Protein AF-A0A2S4WH33-F1 (afdb_monomer)

Organism: NCBI:txid27350

Structure (mmCIF, N/CA/C/O backbone):
data_AF-A0A2S4WH33-F1
#
_entry.id   AF-A0A2S4WH33-F1
#
loop_
_atom_site.group_PDB
_atom_site.id
_atom_site.type_symbol
_atom_site.label_atom_id
_atom_site.label_alt_id
_atom_site.label_comp_id
_atom_site.label_asym_id
_atom_site.label_entity_id
_atom_site.label_seq_id
_atom_site.pdbx_PDB_ins_code
_atom_site.Cartn_x
_atom_site.Cartn_y
_atom_site.Cartn_z
_atom_site.occupancy
_atom_site.B_iso_or_equiv
_atom_site.auth_seq_id
_atom_site.auth_comp_id
_atom_site.auth_asym_id
_atom_site.auth_atom_id
_atom_site.pdbx_PDB_model_num
ATOM 1 N N . MET A 1 1 ? 6.467 10.955 -17.503 1.00 45.88 1 MET A N 1
ATOM 2 C CA . MET A 1 1 ? 6.577 11.757 -16.262 1.00 45.88 1 MET A CA 1
ATOM 3 C C . MET A 1 1 ? 5.381 11.406 -15.391 1.00 45.88 1 MET A C 1
ATOM 5 O O . MET A 1 1 ? 4.269 11.740 -15.775 1.00 45.88 1 MET A O 1
ATOM 9 N N . PHE A 1 2 ? 5.572 10.656 -14.303 1.00 49.81 2 PHE A N 1
ATOM 10 C CA . PHE A 1 2 ? 4.462 10.317 -13.405 1.00 49.81 2 PHE A CA 1
ATOM 11 C C . PHE A 1 2 ? 4.021 11.562 -12.619 1.00 49.81 2 PHE A C 1
ATOM 13 O O . PHE A 1 2 ? 4.877 12.371 -12.241 1.00 49.81 2 PHE A O 1
ATOM 20 N N . PRO A 1 3 ? 2.712 11.753 -12.390 1.00 51.41 3 PRO A N 1
ATOM 21 C CA . PRO A 1 3 ? 2.230 12.905 -11.648 1.00 51.41 3 PRO A CA 1
ATOM 22 C C . PRO A 1 3 ? 2.648 12.815 -10.176 1.00 51.41 3 PRO A C 1
ATOM 24 O O . PRO A 1 3 ? 2.826 11.738 -9.607 1.00 51.41 3 PRO A O 1
ATOM 27 N N . LYS A 1 4 ? 2.823 13.985 -9.557 1.00 46.75 4 LYS A N 1
ATOM 28 C CA . LYS A 1 4 ? 3.275 14.137 -8.164 1.00 46.75 4 LYS A CA 1
ATOM 29 C C . LYS A 1 4 ? 2.157 13.902 -7.134 1.00 46.75 4 LYS A C 1
ATOM 31 O O . LYS A 1 4 ? 2.363 14.162 -5.953 1.00 46.75 4 LYS A O 1
ATOM 36 N N . THR A 1 5 ? 0.973 13.484 -7.580 1.00 47.12 5 THR A N 1
ATOM 37 C CA . THR A 1 5 ? -0.273 13.526 -6.808 1.00 47.12 5 THR A CA 1
ATOM 38 C C . THR A 1 5 ? -1.230 12.437 -7.252 1.00 47.12 5 THR A C 1
ATOM 40 O O . THR A 1 5 ? -1.268 12.116 -8.444 1.00 47.12 5 THR A O 1
ATOM 43 N N . VAL A 1 6 ? -2.008 11.903 -6.305 1.00 45.62 6 VAL A N 1
ATOM 44 C CA . VAL A 1 6 ? -2.990 10.860 -6.573 1.00 45.62 6 VAL A CA 1
ATOM 45 C C . VAL A 1 6 ? -4.180 10.948 -5.612 1.00 45.62 6 VAL A C 1
ATOM 47 O O . VAL A 1 6 ? -4.008 10.992 -4.398 1.00 45.62 6 VAL A O 1
ATOM 50 N N . LEU A 1 7 ? -5.390 10.920 -6.159 1.00 44.56 7 LEU A N 1
ATOM 51 C CA . LEU A 1 7 ? -6.640 10.838 -5.414 1.00 44.56 7 LEU A CA 1
ATOM 52 C C . LEU A 1 7 ? -7.046 9.370 -5.226 1.00 44.56 7 LEU A C 1
ATOM 54 O O . LEU A 1 7 ? -6.869 8.546 -6.124 1.00 44.56 7 LEU A O 1
ATOM 58 N N . ILE A 1 8 ? -7.597 9.033 -4.059 1.00 53.75 8 ILE A N 1
ATOM 59 C CA . ILE A 1 8 ? -8.044 7.673 -3.743 1.00 53.75 8 ILE A CA 1
ATOM 60 C C . ILE A 1 8 ? -9.507 7.710 -3.348 1.00 53.75 8 ILE A C 1
ATOM 62 O O . ILE A 1 8 ? -9.898 8.474 -2.465 1.00 53.75 8 ILE A O 1
ATOM 66 N N . GLN A 1 9 ? -10.283 6.842 -3.986 1.00 44.59 9 GLN A N 1
ATOM 67 C CA . GLN A 1 9 ? -11.713 6.703 -3.7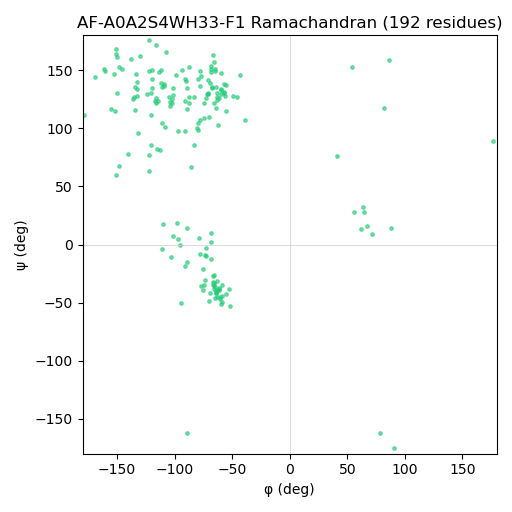70 1.00 44.59 9 GLN A CA 1
ATOM 68 C C . GLN A 1 9 ? -12.054 5.298 -3.284 1.00 44.59 9 GLN A C 1
ATOM 70 O O . GLN A 1 9 ? -11.475 4.310 -3.741 1.00 44.59 9 GLN A O 1
ATOM 75 N N . LEU A 1 10 ? -13.021 5.198 -2.378 1.00 52.66 10 LEU A N 1
ATOM 76 C CA . LEU A 1 10 ? -13.489 3.945 -1.802 1.00 52.66 10 LEU A CA 1
ATOM 77 C C . LEU A 1 10 ? -14.980 3.728 -2.091 1.00 52.66 10 LEU A C 1
ATOM 79 O O . LEU A 1 10 ? -15.796 4.604 -1.815 1.00 52.66 10 LEU A O 1
ATOM 83 N N . VAL A 1 11 ? -15.346 2.542 -2.588 1.00 56.91 11 VAL A N 1
ATOM 84 C CA . VAL A 1 11 ? -16.746 2.074 -2.650 1.00 56.91 11 VAL A CA 1
ATOM 85 C C . VAL A 1 11 ? -16.956 1.045 -1.550 1.00 56.91 11 VAL A C 1
ATOM 87 O O . VAL A 1 11 ? -16.313 -0.006 -1.571 1.00 56.91 11 VAL A O 1
ATOM 90 N N . ILE A 1 12 ? -17.867 1.311 -0.614 1.00 54.38 12 ILE A N 1
ATOM 91 C CA . ILE A 1 12 ? -18.159 0.400 0.498 1.00 54.38 12 ILE A CA 1
ATOM 92 C C . ILE A 1 12 ? -19.488 -0.318 0.246 1.00 54.38 12 ILE A C 1
ATOM 94 O O . ILE A 1 12 ? -20.519 0.318 0.049 1.00 54.38 12 ILE A O 1
ATOM 98 N N . SER A 1 13 ? -19.477 -1.649 0.322 1.00 44.78 13 SER A N 1
ATOM 99 C CA . SER A 1 13 ? -20.688 -2.457 0.493 1.00 44.78 13 SER A CA 1
ATOM 100 C C . SER A 1 13 ? -20.892 -2.637 1.993 1.00 44.78 13 SER A C 1
ATOM 102 O O . SER A 1 13 ? -20.215 -3.467 2.581 1.00 44.78 13 SER A O 1
ATOM 104 N N . LEU A 1 14 ? -21.740 -1.834 2.637 1.00 38.97 14 LEU A N 1
ATOM 105 C CA . LEU A 1 14 ? -21.855 -1.792 4.103 1.00 38.97 14 LEU A CA 1
ATOM 106 C C . LEU A 1 14 ? -22.584 -3.024 4.680 1.00 38.97 14 LEU A C 1
ATOM 108 O O . LEU A 1 14 ? -23.780 -3.174 4.429 1.00 38.97 14 LEU A O 1
ATOM 112 N N . PRO A 1 15 ? -21.974 -3.811 5.587 1.00 40.22 15 PRO A N 1
ATOM 113 C CA . PRO A 1 15 ? -22.689 -4.396 6.710 1.00 40.22 15 PRO A CA 1
ATOM 114 C C . PRO A 1 15 ? -22.601 -3.415 7.885 1.00 40.22 15 PRO A C 1
ATOM 116 O O . PRO A 1 15 ? -21.571 -2.782 8.116 1.00 40.22 15 PRO A O 1
ATOM 119 N N . SER A 1 16 ? -23.685 -3.263 8.637 1.00 41.06 16 SER A N 1
ATOM 120 C CA . SER A 1 16 ? -23.752 -2.373 9.797 1.00 41.06 16 SER A CA 1
ATOM 121 C C . SER A 1 16 ? -22.756 -2.809 10.882 1.00 41.06 16 SER A C 1
ATOM 123 O O . SER A 1 16 ? -23.019 -3.763 11.611 1.00 41.06 16 SER A O 1
ATOM 125 N N . PHE A 1 17 ? -21.621 -2.120 11.014 1.00 43.53 17 PHE A N 1
ATOM 126 C CA . PHE A 1 17 ? -20.698 -2.316 12.134 1.00 43.53 17 PHE A CA 1
ATOM 127 C C . PHE A 1 17 ? -20.864 -1.189 13.156 1.00 43.53 17 PHE A C 1
ATOM 129 O O . PHE A 1 17 ? -20.738 -0.007 12.840 1.00 43.53 17 PHE A O 1
ATOM 136 N N . LEU A 1 18 ? -21.186 -1.578 14.391 1.00 37.12 18 LEU A N 1
ATOM 137 C CA . LEU A 1 18 ? -21.256 -0.700 15.556 1.00 37.12 18 LEU A CA 1
ATOM 138 C C . LEU A 1 18 ? -19.838 -0.282 15.967 1.00 37.12 18 LEU A C 1
ATOM 140 O O . LEU A 1 18 ? -18.954 -1.124 16.120 1.00 37.12 18 LEU A O 1
ATOM 144 N N . ILE A 1 19 ? -19.632 1.020 16.158 1.00 40.50 19 ILE A N 1
ATOM 145 C CA . ILE A 1 19 ? -18.372 1.583 16.652 1.00 40.50 19 ILE A CA 1
ATOM 146 C C . ILE A 1 19 ? -18.356 1.418 18.175 1.00 40.50 19 ILE A C 1
ATOM 148 O O . ILE A 1 19 ? -18.992 2.188 18.893 1.00 40.50 19 ILE A O 1
ATOM 152 N N . THR A 1 20 ? -17.648 0.407 18.677 1.00 36.16 20 THR A N 1
ATOM 153 C CA . THR A 1 20 ? -17.416 0.240 20.118 1.00 36.16 20 THR A CA 1
ATOM 154 C C . THR A 1 20 ? -16.152 0.994 20.518 1.00 36.16 20 THR A C 1
ATOM 156 O O . THR A 1 20 ? -15.052 0.684 20.067 1.00 36.16 20 THR A O 1
ATOM 159 N N . THR A 1 21 ? -16.305 1.996 21.377 1.00 44.56 21 THR A N 1
ATOM 160 C CA . THR A 1 21 ? -15.211 2.775 21.961 1.00 44.56 21 THR A CA 1
ATOM 161 C C . THR A 1 21 ? -14.614 2.049 23.167 1.00 44.56 21 THR A C 1
ATOM 163 O O . THR A 1 21 ? -15.011 2.339 24.286 1.00 44.56 21 THR A O 1
ATOM 166 N N . THR A 1 22 ? -13.662 1.134 22.964 1.00 45.72 22 THR A N 1
ATOM 167 C CA . THR A 1 22 ? -12.590 0.818 23.934 1.00 45.72 22 THR A CA 1
ATOM 168 C C . THR A 1 22 ? -11.439 0.092 23.236 1.00 45.72 22 THR A C 1
ATOM 170 O O . THR A 1 22 ? -11.650 -0.591 22.242 1.00 45.72 22 THR A O 1
ATOM 173 N N . ALA A 1 23 ? -10.235 0.286 23.775 1.00 56.56 23 ALA A N 1
ATOM 174 C CA . ALA A 1 23 ? -8.923 -0.088 23.258 1.00 56.56 23 ALA A CA 1
ATOM 175 C C . ALA A 1 23 ? -8.803 -1.498 22.640 1.00 56.56 23 ALA A C 1
ATOM 177 O O . ALA A 1 23 ? -9.370 -2.465 23.140 1.00 56.56 23 ALA A O 1
ATOM 178 N N . THR A 1 24 ? -7.948 -1.575 21.615 1.00 50.69 24 THR A N 1
ATOM 179 C CA . THR A 1 24 ? -7.673 -2.668 20.657 1.00 50.69 24 THR A CA 1
ATOM 180 C C . THR A 1 24 ? -8.662 -2.748 19.481 1.00 50.69 24 THR A C 1
ATOM 182 O O . THR A 1 24 ? -9.861 -2.933 19.692 1.00 50.69 24 THR A O 1
ATOM 185 N N . PRO A 1 25 ? -8.199 -2.569 18.223 1.00 56.16 25 PRO A N 1
ATOM 186 C CA . PRO A 1 25 ? -9.054 -2.755 17.057 1.00 56.16 25 PRO A CA 1
ATOM 187 C C . PRO A 1 25 ? -9.488 -4.223 16.991 1.00 56.16 25 PRO A C 1
ATOM 189 O O . PRO A 1 25 ? -8.664 -5.124 16.867 1.00 56.16 25 PRO A O 1
ATOM 192 N N . VAL A 1 26 ? -10.795 -4.474 17.094 1.00 63.72 26 VAL A N 1
ATOM 193 C CA . VAL A 1 26 ? -11.350 -5.812 16.864 1.00 63.72 26 VAL A CA 1
ATOM 194 C C . VAL A 1 26 ? -11.225 -6.104 15.375 1.00 63.72 26 VAL A C 1
ATOM 196 O O . VAL A 1 26 ? -11.912 -5.481 14.563 1.00 63.72 26 VAL A O 1
ATOM 199 N N . CYS A 1 27 ? -10.336 -7.030 15.020 1.00 67.19 27 CYS A N 1
ATOM 200 C CA . CYS A 1 27 ? -10.147 -7.417 13.632 1.00 67.19 27 CYS A CA 1
ATOM 201 C C . CYS A 1 27 ? -11.431 -8.049 13.085 1.00 67.19 27 CYS A C 1
ATOM 203 O O . CYS A 1 27 ? -11.938 -9.008 13.679 1.00 67.19 27 CYS A O 1
ATOM 205 N N . PRO A 1 28 ? -11.989 -7.526 11.979 1.00 65.56 28 PRO A N 1
ATOM 206 C CA . PRO A 1 28 ? -13.118 -8.172 11.337 1.00 65.56 28 PRO A CA 1
ATOM 207 C C . PRO A 1 28 ? -12.691 -9.579 10.910 1.00 65.56 28 PRO A C 1
ATOM 209 O O . PRO A 1 28 ? -11.641 -9.758 10.302 1.00 65.56 28 PRO A O 1
ATOM 212 N N . SER A 1 29 ? -13.492 -10.585 11.265 1.00 62.41 29 SER A N 1
ATOM 213 C CA . SER A 1 29 ? -13.217 -11.966 10.860 1.00 62.41 29 SER A CA 1
ATOM 214 C C . SER A 1 29 ? -13.189 -12.052 9.328 1.00 62.41 29 SER A C 1
ATOM 216 O O . SER A 1 29 ? -14.116 -11.517 8.704 1.00 62.41 29 SER A O 1
ATOM 218 N N . PRO A 1 30 ? -12.185 -12.726 8.731 1.00 63.28 30 PRO A N 1
ATOM 219 C CA . PRO A 1 30 ? -12.128 -12.941 7.293 1.00 63.28 30 PRO A CA 1
ATOM 220 C C . PRO A 1 30 ? -13.416 -13.619 6.832 1.00 63.28 30 PRO A C 1
ATOM 222 O O . PRO A 1 30 ? -13.734 -14.744 7.225 1.00 63.28 30 PRO A O 1
ATOM 225 N N . LYS A 1 31 ? -14.201 -12.912 6.024 1.00 68.25 31 LYS A N 1
ATOM 226 C CA . LYS A 1 31 ? -15.394 -13.457 5.378 1.00 68.25 31 LYS A CA 1
ATOM 227 C C . LYS A 1 31 ? -15.192 -13.356 3.883 1.00 68.25 31 LYS A C 1
ATOM 229 O O . LYS A 1 31 ? -14.770 -12.314 3.384 1.00 68.25 31 LYS A O 1
ATOM 234 N N . VAL A 1 32 ? -15.512 -14.437 3.174 1.00 71.62 32 VAL A N 1
ATOM 235 C CA . VAL A 1 32 ? -15.576 -14.398 1.713 1.00 71.62 32 VAL A CA 1
ATOM 236 C C . VAL A 1 32 ? -16.557 -13.288 1.329 1.00 71.62 32 VAL A C 1
ATOM 238 O O . VAL A 1 32 ? -17.675 -13.287 1.848 1.00 71.62 32 VAL A O 1
ATOM 241 N N . PRO A 1 33 ? -16.169 -12.340 0.462 1.00 76.69 33 PRO A N 1
ATOM 242 C CA . PRO A 1 33 ? -17.055 -11.240 0.125 1.00 76.69 33 PRO A CA 1
ATOM 243 C C . PRO A 1 33 ? -18.314 -11.738 -0.587 1.00 76.69 33 PRO A C 1
ATOM 245 O O . PRO A 1 33 ? -18.220 -12.543 -1.512 1.00 76.69 33 PRO A O 1
ATOM 248 N N . ASP A 1 34 ? -19.491 -11.243 -0.207 1.00 76.44 34 ASP A N 1
ATOM 249 C CA . ASP A 1 34 ? -20.755 -11.649 -0.841 1.00 76.44 34 ASP A CA 1
ATOM 250 C C . ASP A 1 34 ? -20.921 -11.048 -2.248 1.00 76.44 34 ASP A C 1
ATOM 252 O O . ASP A 1 34 ? -21.506 -11.666 -3.141 1.00 76.44 34 ASP A O 1
ATOM 256 N N . SER A 1 35 ? -20.348 -9.861 -2.468 1.00 84.19 35 SER A N 1
ATOM 257 C CA . SER A 1 35 ? -20.430 -9.116 -3.726 1.00 84.19 35 SER A CA 1
ATOM 258 C C . SER A 1 35 ? -19.487 -9.667 -4.801 1.00 84.19 35 SER A C 1
ATOM 260 O O . SER A 1 35 ? -18.311 -9.918 -4.529 1.00 84.19 35 SER A O 1
ATOM 262 N N . SER A 1 36 ? -19.975 -9.797 -6.043 1.00 87.62 36 SER A N 1
ATOM 263 C CA . SER A 1 36 ? -19.172 -10.259 -7.188 1.00 87.62 36 SER A CA 1
ATOM 264 C C . SER A 1 36 ? -17.924 -9.407 -7.395 1.00 87.62 36 SER A C 1
ATOM 266 O O . SER A 1 36 ? -16.837 -9.946 -7.553 1.00 87.62 36 SER A O 1
ATOM 268 N N . ILE A 1 37 ? -18.048 -8.086 -7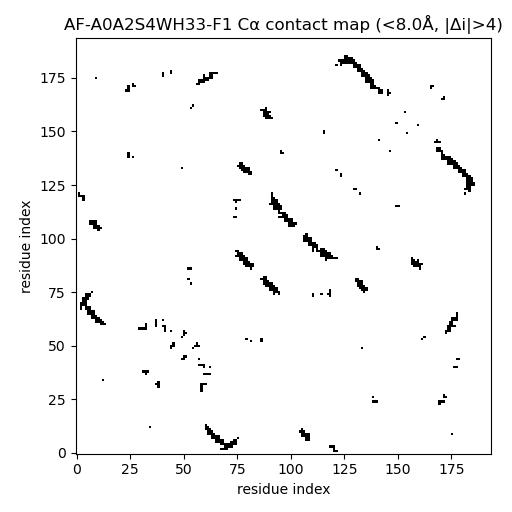.275 1.00 85.25 37 ILE A N 1
ATOM 269 C CA . ILE A 1 37 ? -16.928 -7.171 -7.507 1.00 85.25 37 ILE A CA 1
ATOM 270 C C . ILE A 1 37 ? -15.809 -7.316 -6.461 1.00 85.25 37 ILE A C 1
ATOM 272 O O . ILE A 1 37 ? -14.624 -7.168 -6.762 1.00 85.25 37 ILE A O 1
ATOM 276 N N . LEU A 1 38 ? -16.169 -7.650 -5.219 1.00 89.81 38 LEU A N 1
ATOM 277 C CA . LEU A 1 38 ? -15.197 -7.903 -4.158 1.00 89.81 38 LEU A CA 1
ATOM 278 C C . LEU A 1 38 ? -14.518 -9.267 -4.354 1.00 89.81 38 LEU A C 1
ATOM 280 O O . LEU A 1 38 ? -13.319 -9.386 -4.107 1.00 89.81 38 LEU A O 1
ATOM 284 N N . LYS A 1 39 ? -15.244 -10.270 -4.873 1.00 91.00 39 LYS A N 1
ATOM 285 C CA . LYS A 1 39 ? -14.650 -11.550 -5.295 1.00 91.00 39 LYS A CA 1
ATOM 286 C C . LYS A 1 39 ? -13.673 -11.356 -6.454 1.00 91.00 39 LYS A C 1
ATOM 288 O O . LYS A 1 39 ? -12.588 -11.925 -6.422 1.00 91.00 39 LYS A O 1
ATOM 293 N N . ASP A 1 40 ? -14.013 -10.517 -7.429 1.00 91.94 40 ASP A N 1
ATOM 294 C CA . ASP A 1 40 ? -13.126 -10.192 -8.551 1.00 91.94 40 ASP A CA 1
ATOM 295 C C . ASP A 1 40 ? -11.863 -9.470 -8.070 1.00 91.94 40 ASP A C 1
ATOM 297 O O . ASP A 1 40 ? -10.760 -9.794 -8.503 1.00 91.94 40 ASP A O 1
ATOM 301 N N . THR A 1 41 ? -12.002 -8.556 -7.105 1.00 91.06 41 THR A N 1
ATOM 302 C CA . THR A 1 41 ? -10.867 -7.869 -6.467 1.00 91.06 41 THR A CA 1
ATOM 303 C C . THR A 1 41 ? -9.962 -8.862 -5.726 1.00 91.06 41 THR A C 1
ATOM 305 O O . THR A 1 41 ? -8.743 -8.837 -5.890 1.00 91.06 41 THR A O 1
ATOM 308 N N . MET A 1 42 ? -10.544 -9.785 -4.955 1.00 92.19 42 MET A N 1
ATOM 309 C CA . MET A 1 42 ? -9.812 -10.859 -4.274 1.00 92.19 42 MET A CA 1
ATOM 310 C C . MET A 1 42 ? -9.070 -11.766 -5.273 1.00 92.19 42 MET A C 1
ATOM 312 O O . MET A 1 42 ? -7.883 -12.042 -5.096 1.00 92.19 42 MET A O 1
ATOM 316 N N . ASN A 1 43 ? -9.731 -12.170 -6.363 1.00 93.88 43 ASN A N 1
ATOM 317 C CA . ASN A 1 43 ? -9.119 -12.966 -7.430 1.00 93.88 43 ASN A CA 1
ATOM 318 C C . ASN A 1 43 ? -7.987 -12.207 -8.132 1.00 93.88 43 ASN A C 1
ATOM 320 O O . ASN A 1 43 ? -6.942 -12.790 -8.410 1.00 93.88 43 ASN A O 1
ATOM 324 N N . ALA A 1 44 ? -8.156 -10.906 -8.382 1.00 94.12 44 ALA A N 1
ATOM 325 C CA . ALA A 1 44 ? -7.120 -10.069 -8.976 1.00 94.12 44 ALA A CA 1
ATOM 326 C C . ALA A 1 44 ? -5.865 -10.012 -8.094 1.00 94.12 44 ALA A C 1
ATOM 328 O O . ALA A 1 44 ? -4.758 -10.086 -8.617 1.00 94.12 44 ALA A O 1
ATOM 329 N N . PHE A 1 45 ? -6.011 -9.948 -6.767 1.00 94.00 45 PHE A N 1
ATOM 330 C CA . PHE A 1 45 ? -4.878 -9.983 -5.833 1.00 94.00 45 PHE A CA 1
ATOM 331 C C . PHE A 1 45 ? -4.121 -11.314 -5.860 1.00 94.00 45 PHE A C 1
ATOM 333 O O . PHE A 1 45 ? -2.892 -11.310 -5.767 1.00 94.00 45 PHE A O 1
ATOM 340 N N . ALA A 1 46 ? -4.831 -12.433 -6.025 1.00 94.00 46 ALA A N 1
ATOM 341 C CA . ALA A 1 46 ? -4.215 -13.747 -6.193 1.00 94.00 46 ALA A CA 1
ATOM 342 C C . ALA A 1 46 ? -3.506 -13.875 -7.555 1.00 94.00 46 ALA A C 1
ATOM 344 O O . ALA A 1 46 ? -2.340 -14.253 -7.614 1.00 94.00 46 ALA A O 1
ATOM 345 N N . ILE A 1 47 ? -4.174 -13.501 -8.653 1.00 92.81 47 ILE A N 1
ATOM 346 C CA . ILE A 1 47 ? -3.614 -13.564 -10.017 1.00 92.81 47 ILE A CA 1
ATOM 347 C C . ILE A 1 47 ? -2.413 -12.625 -10.165 1.00 92.81 47 ILE A C 1
ATOM 349 O O . ILE A 1 47 ? -1.401 -12.991 -10.755 1.00 92.81 47 ILE A O 1
ATOM 353 N N . GLY A 1 48 ? -2.510 -11.417 -9.609 1.00 89.81 48 GLY A N 1
ATOM 354 C CA . GLY A 1 48 ? -1.441 -10.423 -9.611 1.00 89.81 48 GLY A CA 1
ATOM 355 C C . GLY A 1 48 ? -0.288 -10.752 -8.664 1.00 89.81 48 GLY A C 1
ATOM 356 O O . GLY A 1 48 ? 0.671 -9.984 -8.617 1.00 89.81 48 GLY A O 1
ATOM 357 N N . GLY A 1 49 ? -0.375 -11.850 -7.902 1.00 90.25 49 GLY A N 1
ATOM 358 C CA . GLY A 1 49 ? 0.640 -12.321 -6.959 1.00 90.25 49 GLY A CA 1
ATOM 359 C C . GLY A 1 49 ? 0.780 -11.475 -5.693 1.00 90.25 49 GLY A C 1
ATOM 360 O O . GLY A 1 49 ? 1.713 -11.680 -4.929 1.00 90.25 49 GLY A O 1
ATOM 361 N N . VAL A 1 50 ? -0.107 -10.507 -5.435 1.00 90.50 50 VAL A N 1
ATOM 362 C CA . VAL A 1 50 ? -0.079 -9.742 -4.172 1.00 90.50 50 VAL A CA 1
ATOM 363 C C . VAL A 1 50 ? -0.287 -10.686 -2.986 1.00 90.50 50 VAL A C 1
ATOM 365 O O . VAL A 1 50 ? 0.369 -10.546 -1.954 1.00 90.50 50 VAL A O 1
ATOM 368 N N . VAL A 1 51 ? -1.154 -11.680 -3.171 1.00 92.00 51 VAL A N 1
ATOM 369 C CA . VAL A 1 51 ? -1.242 -12.873 -2.330 1.00 92.00 51 VAL A CA 1
ATOM 370 C C . VAL A 1 51 ? -0.558 -14.022 -3.090 1.00 92.00 51 VAL A C 1
ATOM 372 O O . VAL A 1 51 ? -0.948 -14.270 -4.231 1.00 92.00 51 VAL A O 1
ATOM 375 N N . PRO A 1 52 ? 0.435 -14.734 -2.519 1.00 90.81 52 PRO A N 1
ATOM 376 C CA . PRO A 1 52 ? 0.905 -14.670 -1.133 1.00 90.81 52 PRO A CA 1
ATOM 377 C C . PRO A 1 52 ? 2.119 -1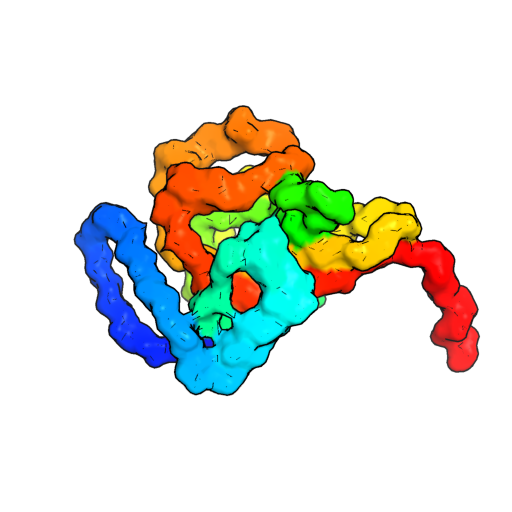3.748 -0.899 1.00 90.81 52 PRO A C 1
ATOM 379 O O . PRO A 1 52 ? 2.607 -13.679 0.234 1.00 90.81 52 PRO A O 1
ATOM 382 N N . ASP A 1 53 ? 2.656 -13.100 -1.943 1.00 86.94 53 ASP A N 1
ATOM 383 C CA . ASP A 1 53 ? 3.960 -12.422 -1.871 1.00 86.94 53 ASP A CA 1
ATOM 384 C C . ASP A 1 53 ? 3.979 -11.328 -0.798 1.00 86.94 53 ASP A C 1
ATOM 386 O O . ASP A 1 53 ? 4.867 -11.284 0.049 1.00 86.94 53 ASP A O 1
ATOM 390 N N . LEU A 1 54 ? 2.994 -10.430 -0.823 1.00 86.56 54 LEU A N 1
ATOM 391 C CA . LEU A 1 54 ? 2.912 -9.304 0.101 1.00 86.56 54 LEU A CA 1
ATOM 392 C C . LEU A 1 54 ? 2.040 -9.659 1.302 1.00 86.56 54 LEU A C 1
ATOM 394 O O . LEU A 1 54 ? 2.461 -9.518 2.453 1.00 86.56 54 LEU A O 1
ATOM 398 N N . LEU A 1 55 ? 0.847 -10.178 1.024 1.00 88.62 55 LEU A N 1
ATOM 399 C CA . LEU A 1 55 ? -0.169 -10.501 2.016 1.00 88.62 55 LEU A CA 1
ATOM 400 C C . LEU A 1 55 ? -0.359 -12.018 2.113 1.00 88.62 55 LEU A C 1
ATOM 402 O O . LEU A 1 55 ? -0.389 -12.676 1.076 1.00 88.62 55 LEU A O 1
ATOM 406 N N . PRO A 1 56 ? -0.509 -12.589 3.321 1.00 88.75 56 PRO A N 1
ATOM 407 C CA . PRO A 1 56 ? -0.840 -14.006 3.464 1.00 88.75 56 PRO A CA 1
ATOM 408 C C . PRO A 1 56 ? -2.251 -14.317 2.941 1.00 88.75 56 PRO A C 1
ATOM 410 O O . PRO A 1 56 ? -2.466 -15.372 2.351 1.00 88.75 56 PRO A O 1
ATOM 413 N N . GLU A 1 57 ? -3.184 -13.382 3.118 1.00 89.81 57 GLU A N 1
ATOM 414 C CA . GLU A 1 57 ? -4.567 -13.455 2.658 1.00 89.81 57 GLU A CA 1
ATOM 415 C C . GLU A 1 57 ? -5.120 -12.052 2.378 1.00 89.81 57 GLU A C 1
ATOM 417 O O . GLU A 1 57 ? -4.530 -11.046 2.778 1.00 89.81 57 GLU A O 1
ATOM 422 N N . PHE A 1 58 ? -6.240 -11.969 1.657 1.00 90.56 58 PHE A N 1
ATOM 423 C CA . PHE A 1 58 ? -6.917 -10.701 1.398 1.00 90.56 58 PHE A CA 1
ATOM 424 C C . PHE A 1 58 ? -8.422 -10.900 1.199 1.00 90.56 58 PHE A C 1
ATOM 426 O O . PHE A 1 58 ? -8.848 -11.510 0.220 1.00 90.56 58 PHE A O 1
ATOM 433 N N . THR A 1 59 ? -9.232 -10.348 2.105 1.00 90.56 59 THR A N 1
ATOM 434 C CA . THR A 1 59 ? -10.703 -10.369 2.030 1.00 90.56 59 THR A CA 1
ATOM 435 C C . THR A 1 59 ? -11.250 -8.937 2.000 1.00 90.56 59 THR A C 1
ATOM 437 O O . THR A 1 59 ? -11.573 -8.384 3.056 1.00 90.56 59 THR A O 1
ATOM 440 N N . PRO A 1 60 ? -11.331 -8.295 0.818 1.00 89.94 60 PRO A N 1
ATOM 441 C CA . PRO A 1 60 ? -11.762 -6.905 0.720 1.00 89.94 60 PRO A CA 1
ATOM 442 C C . PRO A 1 60 ? -13.238 -6.751 1.096 1.00 89.94 60 PRO A C 1
ATOM 444 O O . PRO A 1 60 ? -14.094 -7.489 0.611 1.00 89.94 60 PRO A O 1
ATOM 447 N N . VAL A 1 61 ? -13.547 -5.732 1.896 1.00 86.56 61 VAL A N 1
ATOM 448 C CA . VAL A 1 61 ? -14.930 -5.307 2.204 1.00 86.56 61 VAL A CA 1
ATOM 449 C C . VAL A 1 61 ? -15.329 -4.051 1.426 1.00 86.56 61 VAL A C 1
ATOM 451 O O . VAL A 1 61 ? -16.498 -3.666 1.393 1.00 86.56 61 VAL A O 1
ATOM 454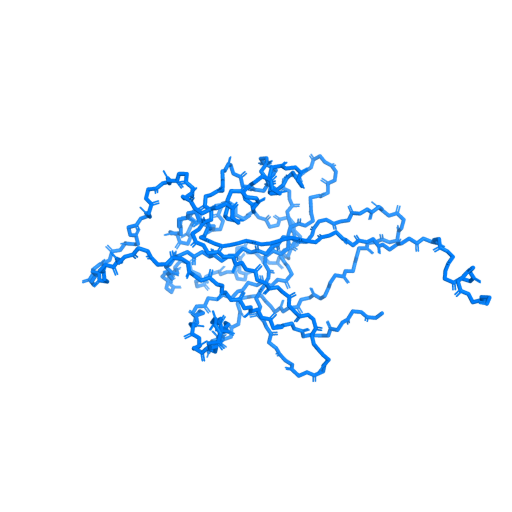 N N . ALA A 1 62 ? -14.351 -3.409 0.788 1.00 83.31 62 ALA A N 1
ATOM 455 C CA . ALA A 1 62 ? -14.534 -2.233 -0.036 1.00 83.31 62 ALA A CA 1
ATOM 456 C C . ALA A 1 62 ? -13.552 -2.244 -1.215 1.00 83.31 62 ALA A C 1
ATOM 458 O O . ALA A 1 62 ? -12.451 -2.794 -1.130 1.00 83.31 62 ALA A O 1
ATOM 459 N N . MET A 1 63 ? -13.955 -1.624 -2.322 1.00 83.19 63 MET A N 1
ATOM 460 C CA . MET A 1 63 ? -13.073 -1.426 -3.468 1.00 83.19 63 MET A CA 1
ATOM 461 C C . MET A 1 63 ? -12.317 -0.121 -3.338 1.00 83.19 63 MET A C 1
ATOM 463 O O . MET A 1 63 ? -12.932 0.916 -3.094 1.00 83.19 63 MET A O 1
ATOM 467 N N . MET A 1 64 ? -11.015 -0.167 -3.601 1.00 87.06 64 MET A N 1
ATOM 468 C CA . MET A 1 64 ? -10.185 1.021 -3.719 1.00 87.06 64 MET A CA 1
ATOM 469 C C . MET A 1 64 ? -9.930 1.346 -5.188 1.00 87.06 64 MET A C 1
ATOM 471 O O . MET A 1 64 ? -9.467 0.507 -5.960 1.00 87.06 64 MET A O 1
ATOM 475 N N . ARG A 1 65 ? -10.201 2.593 -5.553 1.00 83.19 65 ARG A N 1
ATOM 476 C CA . ARG A 1 65 ? -9.861 3.190 -6.839 1.00 83.19 65 ARG A CA 1
ATOM 477 C C . ARG A 1 65 ? -8.754 4.207 -6.624 1.00 83.19 65 ARG A C 1
ATOM 479 O O . ARG A 1 65 ? -8.799 4.999 -5.688 1.00 83.19 65 ARG A O 1
ATOM 486 N N . VAL A 1 66 ? -7.778 4.169 -7.518 1.00 79.31 66 VAL A N 1
ATOM 487 C CA . VAL A 1 66 ? -6.618 5.052 -7.511 1.00 79.31 66 VAL A CA 1
ATOM 488 C C . VAL A 1 66 ? -6.647 5.906 -8.763 1.00 79.31 66 VAL A C 1
ATOM 490 O O . VAL A 1 66 ? -6.662 5.380 -9.873 1.00 79.31 66 VAL A O 1
ATOM 493 N N . GLU A 1 67 ? -6.670 7.219 -8.575 1.00 75.75 67 GLU A N 1
ATOM 494 C CA . GLU A 1 67 ? -6.786 8.205 -9.639 1.00 75.75 67 GLU A CA 1
ATOM 495 C C . GLU A 1 67 ? -5.576 9.130 -9.644 1.00 75.75 67 GLU A C 1
ATOM 497 O O . GLU A 1 67 ? -5.381 9.967 -8.766 1.00 75.75 67 GLU A O 1
ATOM 502 N N . TYR A 1 68 ? -4.753 9.011 -10.676 1.00 70.38 68 TYR A N 1
ATOM 503 C CA . TYR A 1 68 ? -3.650 9.931 -10.900 1.00 70.38 68 TYR A CA 1
ATOM 504 C C . TYR A 1 68 ? -4.183 11.215 -11.531 1.00 70.38 68 TYR A C 1
ATOM 506 O O . TYR A 1 68 ? -4.498 11.242 -12.719 1.00 70.38 68 TYR A O 1
ATOM 514 N N . CYS A 1 69 ? -4.282 12.285 -10.743 1.00 66.06 69 CYS A N 1
ATOM 515 C CA . CYS A 1 69 ? -4.711 13.589 -11.228 1.00 66.06 69 CYS A CA 1
ATOM 516 C C . CYS A 1 69 ? -3.569 14.613 -11.187 1.00 66.06 69 CYS A C 1
ATOM 518 O O . CYS A 1 69 ? -2.621 14.545 -10.401 1.00 66.06 69 CYS A O 1
ATOM 520 N N . CYS A 1 70 ? -3.630 15.557 -12.118 1.00 45.41 70 CYS A N 1
ATOM 521 C CA . CYS A 1 70 ? -2.567 16.511 -12.375 1.00 45.41 70 CYS A CA 1
ATOM 522 C C . CYS A 1 70 ? -2.452 17.565 -11.253 1.00 45.41 70 CYS A C 1
ATOM 524 O O . CYS A 1 70 ? -3.413 18.252 -10.924 1.00 45.41 70 CYS A O 1
ATOM 526 N N . ASN A 1 71 ? -1.224 17.748 -10.759 1.00 43.53 71 ASN A N 1
ATOM 527 C CA . ASN A 1 71 ? -0.670 18.940 -10.101 1.00 43.53 71 ASN A CA 1
ATOM 528 C C . ASN A 1 71 ? -1.248 19.488 -8.784 1.00 43.53 71 ASN A C 1
ATOM 530 O O . ASN A 1 71 ? -0.789 20.561 -8.417 1.00 43.53 71 ASN A O 1
ATOM 534 N N . ASN A 1 72 ? -2.104 18.816 -8.009 1.00 39.41 72 ASN A N 1
ATOM 535 C CA . ASN A 1 72 ? -2.510 19.360 -6.695 1.00 39.41 72 ASN A CA 1
ATOM 536 C C . ASN A 1 72 ? -2.623 18.305 -5.582 1.00 39.41 72 ASN A C 1
ATOM 538 O O . ASN A 1 72 ? -3.729 17.920 -5.239 1.00 39.41 72 ASN A O 1
ATOM 542 N N . GLY A 1 73 ? -1.468 17.892 -5.038 1.00 40.72 73 GLY A N 1
ATOM 543 C CA . GLY A 1 73 ? -1.215 17.320 -3.698 1.00 40.72 73 GLY A CA 1
ATOM 544 C C . GLY A 1 73 ? -1.999 16.097 -3.173 1.00 40.72 73 GLY A C 1
ATOM 545 O O . GLY A 1 73 ? -3.184 15.941 -3.423 1.00 40.72 73 GLY A O 1
ATOM 546 N N . ILE A 1 74 ? -1.332 15.358 -2.266 1.00 39.47 74 ILE A N 1
ATOM 547 C CA . ILE A 1 74 ? -1.847 14.332 -1.318 1.00 39.47 74 ILE A CA 1
ATOM 548 C C . ILE A 1 74 ? -1.938 12.892 -1.915 1.00 39.47 74 ILE A C 1
ATOM 550 O O . ILE A 1 74 ? -2.069 12.754 -3.129 1.00 39.47 74 ILE A O 1
ATOM 554 N N . ASP A 1 75 ? -1.965 11.778 -1.155 1.00 37.44 75 ASP A N 1
ATOM 555 C CA . ASP A 1 75 ? -0.994 11.141 -0.209 1.00 37.44 75 ASP A CA 1
ATOM 556 C C . ASP A 1 75 ? -1.650 9.873 0.448 1.00 37.44 75 ASP A C 1
ATOM 558 O O . ASP A 1 75 ? -2.267 10.016 1.487 1.00 37.44 75 ASP A O 1
ATOM 562 N N . LEU A 1 76 ? -1.558 8.643 -0.116 1.00 39.62 76 LEU A N 1
ATOM 563 C CA . LEU A 1 76 ? -1.395 7.344 0.617 1.00 39.62 76 LEU A CA 1
ATOM 564 C C . LEU A 1 76 ? -1.278 6.110 -0.274 1.00 39.62 76 LEU A C 1
ATOM 566 O O . LEU A 1 76 ? -2.276 5.635 -0.786 1.00 39.62 76 LEU A O 1
ATOM 570 N N . PHE A 1 77 ? -0.099 5.482 -0.310 1.00 43.72 77 PHE A N 1
ATOM 571 C CA . PHE A 1 77 ? 0.157 4.250 -1.057 1.00 43.72 77 PHE A CA 1
ATOM 572 C C . PHE A 1 77 ? 1.303 3.387 -0.537 1.00 43.72 77 PHE A C 1
ATOM 574 O O . PHE A 1 77 ? 2.474 3.749 -0.659 1.00 43.72 77 PHE A O 1
ATOM 581 N N . LEU A 1 78 ? 0.977 2.176 -0.090 1.00 39.81 78 LEU A N 1
ATOM 582 C CA . LEU A 1 78 ? 1.953 1.140 0.244 1.00 39.81 78 LEU A CA 1
ATOM 583 C C . LEU A 1 78 ? 2.357 0.316 -0.980 1.00 39.81 78 LEU A C 1
ATOM 585 O O . LEU A 1 78 ? 2.070 -0.879 -1.050 1.00 39.81 78 LEU A O 1
ATOM 589 N N . SER A 1 79 ? 3.044 0.942 -1.937 1.00 39.62 79 SER A N 1
ATOM 590 C CA . SER A 1 79 ? 3.623 0.187 -3.043 1.00 39.62 79 SER A CA 1
ATOM 591 C C . SER A 1 79 ? 4.721 -0.734 -2.546 1.00 39.62 79 SER A C 1
ATOM 593 O O . SER A 1 79 ? 5.729 -0.288 -2.005 1.00 39.62 79 SER A O 1
ATOM 595 N N . ALA A 1 80 ? 4.546 -2.020 -2.793 1.00 42.06 80 ALA A N 1
ATOM 596 C CA . ALA A 1 80 ? 5.580 -3.014 -2.643 1.00 42.06 80 ALA A CA 1
ATOM 597 C C . ALA A 1 80 ? 6.024 -3.486 -4.022 1.00 42.06 80 ALA A C 1
ATOM 599 O O . ALA A 1 80 ? 5.336 -4.325 -4.597 1.00 42.06 80 ALA A O 1
ATOM 600 N N . ASP A 1 81 ? 7.163 -2.979 -4.504 1.00 42.62 81 ASP A N 1
ATOM 601 C CA . ASP A 1 81 ? 7.914 -3.645 -5.570 1.00 42.62 81 ASP A CA 1
ATOM 602 C C . ASP A 1 81 ? 8.610 -4.869 -4.957 1.00 42.62 81 ASP A C 1
ATOM 604 O O . ASP A 1 81 ? 9.522 -4.696 -4.139 1.00 42.62 81 ASP A O 1
ATOM 608 N N . PRO A 1 82 ? 8.172 -6.097 -5.266 1.00 44.72 82 PRO A N 1
ATOM 609 C CA . PRO A 1 82 ? 8.904 -7.280 -4.880 1.00 44.72 82 PRO A CA 1
ATOM 610 C C . PRO A 1 82 ? 10.064 -7.416 -5.862 1.00 44.72 82 PRO A C 1
ATOM 612 O O . PRO A 1 82 ? 9.875 -7.825 -7.009 1.00 44.72 82 PRO A O 1
ATOM 615 N N . GLN A 1 83 ? 11.287 -7.136 -5.411 1.00 42.81 83 GLN A N 1
ATOM 616 C CA . GLN A 1 83 ? 12.443 -7.570 -6.189 1.00 42.81 83 GLN A CA 1
ATOM 617 C C . GLN A 1 83 ? 12.361 -9.087 -6.361 1.00 42.81 83 GLN A C 1
ATOM 619 O O . GLN A 1 83 ? 12.138 -9.813 -5.392 1.00 42.81 83 GLN A O 1
ATOM 624 N N . LYS A 1 84 ? 12.518 -9.561 -7.599 1.00 39.72 84 LYS A N 1
ATOM 625 C CA . LYS A 1 84 ? 12.429 -10.973 -7.997 1.00 39.72 84 LYS A CA 1
ATOM 626 C C . LYS A 1 84 ? 13.065 -11.900 -6.943 1.00 39.72 84 LYS A C 1
ATOM 628 O O . LYS A 1 84 ? 14.284 -11.946 -6.811 1.00 39.72 84 LYS A O 1
ATOM 633 N N . GLY A 1 85 ? 12.232 -12.630 -6.193 1.00 39.75 85 GLY A N 1
ATOM 634 C CA . GLY A 1 85 ? 12.668 -13.581 -5.157 1.00 39.75 85 GLY A CA 1
ATOM 635 C C . GLY A 1 85 ? 12.881 -13.016 -3.743 1.00 39.75 85 GLY A C 1
ATOM 636 O O . GLY A 1 85 ? 13.479 -13.699 -2.916 1.00 39.75 85 GLY A O 1
ATOM 637 N N . SER A 1 86 ? 12.411 -11.803 -3.440 1.00 44.88 86 SER A N 1
ATOM 638 C CA . SER A 1 86 ? 12.563 -11.163 -2.131 1.00 44.88 86 SER A CA 1
ATOM 639 C C . SER A 1 86 ? 11.258 -10.516 -1.655 1.00 44.88 86 SER A C 1
ATOM 641 O O . SER A 1 86 ? 10.693 -9.667 -2.336 1.00 44.88 86 SER A O 1
ATOM 643 N N . PHE A 1 87 ? 10.823 -10.852 -0.435 1.00 51.03 87 PHE A N 1
ATOM 644 C CA . PHE A 1 87 ? 9.681 -10.246 0.283 1.00 51.03 87 PHE A CA 1
ATOM 645 C C . PHE A 1 87 ? 9.921 -8.780 0.712 1.00 51.03 87 PHE A C 1
ATOM 647 O O . PHE A 1 87 ? 9.184 -8.224 1.522 1.00 51.03 87 PHE A O 1
ATOM 654 N N . ARG A 1 88 ? 11.006 -8.163 0.234 1.00 57.69 88 ARG A N 1
ATOM 655 C CA . ARG A 1 88 ? 11.469 -6.834 0.633 1.00 57.69 88 ARG A CA 1
ATOM 656 C C . ARG A 1 88 ? 10.790 -5.785 -0.228 1.00 57.69 88 ARG A C 1
ATOM 658 O O . ARG A 1 88 ? 10.933 -5.799 -1.445 1.00 57.69 88 ARG A O 1
ATOM 665 N N . THR A 1 89 ? 10.084 -4.872 0.426 1.00 68.81 89 THR A N 1
ATOM 666 C CA . THR A 1 89 ? 9.266 -3.850 -0.233 1.00 68.81 89 THR A CA 1
ATOM 667 C C . THR A 1 89 ? 9.913 -2.474 -0.110 1.00 68.81 89 THR A C 1
ATOM 669 O O . THR A 1 89 ? 10.857 -2.292 0.662 1.00 68.81 89 THR A O 1
ATOM 672 N N . SER A 1 90 ? 9.445 -1.504 -0.895 1.00 71.69 90 SER A N 1
ATOM 673 C CA . SER A 1 90 ? 9.861 -0.106 -0.757 1.00 71.69 90 SER A CA 1
ATOM 674 C C . SER A 1 90 ? 8.639 0.800 -0.738 1.00 71.69 90 SER A C 1
ATOM 676 O O . SER A 1 90 ? 8.164 1.142 -1.822 1.00 71.69 90 SER A O 1
ATOM 678 N N . PRO A 1 91 ? 8.116 1.195 0.443 1.00 69.62 91 PRO A N 1
ATOM 679 C CA . PRO A 1 91 ? 6.878 1.931 0.526 1.00 69.62 91 PRO A CA 1
ATOM 680 C C . PRO A 1 91 ? 7.068 3.242 -0.214 1.00 69.62 91 PRO A C 1
ATOM 682 O O . PRO A 1 91 ? 8.006 4.008 0.025 1.00 69.62 91 PRO A O 1
ATOM 685 N N . THR A 1 92 ? 6.161 3.481 -1.148 1.00 68.25 92 THR A N 1
ATOM 686 C CA . THR A 1 92 ? 6.085 4.762 -1.836 1.00 68.25 92 THR A CA 1
ATOM 687 C C . THR A 1 92 ? 5.475 5.828 -0.954 1.00 68.25 92 THR A C 1
ATOM 689 O O . THR A 1 92 ? 5.690 6.988 -1.252 1.00 68.25 92 THR A O 1
ATOM 692 N N . HIS A 1 93 ? 4.719 5.459 0.084 1.00 77.50 93 HIS A N 1
ATOM 693 C CA . HIS A 1 93 ? 4.084 6.375 1.021 1.00 77.50 93 HIS A CA 1
ATOM 694 C C . HIS A 1 93 ? 3.523 5.611 2.242 1.00 77.50 93 HIS A C 1
ATOM 696 O O . HIS A 1 93 ? 2.974 4.520 2.089 1.00 77.50 93 HIS A O 1
ATOM 702 N N . VAL A 1 94 ? 3.574 6.201 3.442 1.00 84.31 94 VAL A N 1
ATOM 703 C CA . VAL A 1 94 ? 2.921 5.667 4.656 1.00 84.31 94 VAL A CA 1
ATOM 704 C C . VAL A 1 94 ? 2.187 6.795 5.385 1.00 84.31 94 VAL A C 1
ATOM 706 O O . VAL A 1 94 ? 2.834 7.700 5.902 1.00 84.31 94 VAL A O 1
ATOM 709 N N . ALA A 1 95 ? 0.858 6.725 5.475 1.00 84.12 95 ALA A N 1
ATOM 710 C CA . ALA A 1 95 ? 0.024 7.672 6.219 1.00 84.12 95 ALA A CA 1
ATOM 711 C C . ALA A 1 95 ? -0.800 6.961 7.285 1.00 84.12 95 ALA A C 1
ATOM 713 O O . ALA A 1 95 ? -1.221 5.814 7.131 1.00 84.12 95 ALA A O 1
ATOM 714 N N . THR A 1 96 ? -1.058 7.699 8.354 1.00 83.94 96 THR A N 1
ATOM 715 C CA . THR A 1 96 ? -1.979 7.342 9.430 1.00 83.94 96 THR A CA 1
ATOM 716 C C . THR A 1 96 ? -3.027 8.448 9.547 1.00 83.94 96 THR A C 1
ATOM 718 O O . THR A 1 96 ? -2.994 9.428 8.807 1.00 83.94 96 THR A O 1
ATOM 721 N N . GLY A 1 97 ? -4.018 8.286 10.416 1.00 80.00 97 GLY A N 1
ATOM 722 C CA . GLY A 1 97 ? -5.059 9.289 10.648 1.00 80.00 97 GLY A CA 1
ATOM 723 C C . GLY A 1 97 ? -6.008 9.527 9.470 1.00 80.00 97 GLY A C 1
ATOM 724 O O . GLY A 1 97 ? -6.705 10.540 9.472 1.00 80.00 97 GLY A O 1
ATOM 725 N N . VAL A 1 98 ? -6.034 8.624 8.481 1.00 82.62 98 VAL A N 1
ATOM 726 C CA . VAL A 1 98 ? -6.880 8.717 7.281 1.00 82.62 98 VAL A CA 1
ATOM 727 C C . VAL A 1 98 ? -8.355 8.834 7.658 1.00 82.62 98 VAL A C 1
ATOM 729 O O . VAL A 1 98 ? -8.866 8.047 8.460 1.00 82.62 98 VAL A O 1
ATOM 732 N N . LYS A 1 99 ? -9.048 9.799 7.056 1.00 82.56 99 LYS A N 1
ATOM 733 C CA . LYS A 1 99 ? -10.488 10.016 7.202 1.00 82.56 99 LYS A CA 1
ATOM 734 C C . LYS A 1 99 ? -11.199 9.740 5.885 1.00 82.56 99 LYS A C 1
ATOM 736 O O . LYS A 1 99 ? -10.651 9.963 4.815 1.00 82.56 99 LYS A O 1
ATOM 741 N N . LEU A 1 100 ? -12.439 9.271 5.976 1.00 81.56 100 LEU A N 1
ATOM 742 C CA . LEU A 1 100 ? -13.315 9.128 4.818 1.00 81.56 100 LEU A CA 1
ATOM 743 C C . LEU A 1 100 ? -14.123 10.413 4.648 1.00 81.56 100 LEU A C 1
ATOM 745 O O . LEU A 1 100 ? -14.833 10.827 5.567 1.00 81.56 100 LEU A O 1
ATOM 749 N N . LYS A 1 101 ? -14.028 11.028 3.473 1.00 83.06 101 LYS A N 1
ATOM 750 C CA . LYS A 1 101 ? -14.839 12.172 3.069 1.00 83.06 101 LYS A CA 1
ATOM 751 C C . LYS A 1 101 ? -15.912 11.694 2.098 1.00 83.06 101 LYS A C 1
ATOM 753 O O . LYS A 1 101 ? -15.603 11.114 1.065 1.00 83.06 101 LYS A O 1
ATOM 758 N N . THR A 1 102 ? -17.178 11.931 2.422 1.00 81.62 102 THR A N 1
ATOM 759 C CA . THR A 1 102 ? -18.306 11.527 1.573 1.00 81.62 102 THR A CA 1
ATOM 760 C C . THR A 1 102 ? -18.260 12.236 0.218 1.00 81.62 102 THR A C 1
ATOM 762 O O . THR A 1 102 ? -18.199 13.465 0.173 1.00 81.62 102 THR A O 1
ATOM 765 N N . ASN A 1 103 ? -18.326 11.464 -0.866 1.00 76.44 103 ASN A N 1
ATOM 766 C CA . ASN A 1 103 ? -18.370 11.941 -2.245 1.00 76.44 103 ASN A CA 1
ATOM 767 C C . ASN A 1 103 ? -19.202 10.967 -3.101 1.00 76.44 103 ASN A C 1
ATOM 769 O O . ASN A 1 103 ? -18.665 10.215 -3.912 1.00 76.44 103 ASN A O 1
ATOM 773 N N . ASP A 1 104 ? -20.511 10.922 -2.832 1.00 78.19 104 ASP A N 1
ATOM 774 C CA . ASP A 1 104 ? -21.456 9.936 -3.381 1.00 78.19 104 ASP A CA 1
ATOM 775 C C . ASP A 1 104 ? -21.280 9.731 -4.904 1.00 78.19 104 ASP A C 1
ATOM 777 O O . ASP A 1 104 ? -21.275 10.718 -5.647 1.00 78.19 104 ASP A O 1
ATOM 781 N N . PRO A 1 105 ? -21.112 8.483 -5.398 1.00 78.06 105 PRO A N 1
ATOM 782 C CA . PRO A 1 105 ? -21.272 7.188 -4.711 1.00 78.06 105 PRO A CA 1
ATOM 783 C C . PRO A 1 105 ? -20.012 6.634 -4.016 1.00 78.06 105 PRO A C 1
ATOM 785 O O . PRO A 1 105 ? -19.966 5.456 -3.655 1.00 78.06 105 PRO A O 1
ATOM 788 N N . TYR A 1 106 ? -18.982 7.457 -3.838 1.00 80.19 106 TYR A N 1
ATOM 789 C CA . TYR A 1 106 ? -17.672 7.084 -3.308 1.00 80.19 106 TYR A CA 1
ATOM 790 C C . TYR A 1 106 ? -17.362 7.787 -1.976 1.00 80.19 106 TYR A C 1
ATOM 792 O O . TYR A 1 106 ? -18.060 8.693 -1.520 1.00 80.19 106 TYR A O 1
ATOM 800 N N . PHE A 1 107 ? -16.266 7.378 -1.345 1.00 78.44 107 PHE A N 1
ATOM 801 C CA . PHE A 1 107 ? -15.599 8.153 -0.305 1.00 78.44 107 PHE A CA 1
ATOM 802 C C . PHE A 1 107 ? -14.206 8.531 -0.784 1.00 78.44 107 PHE A C 1
ATOM 804 O O . PHE A 1 107 ? -13.434 7.645 -1.139 1.00 78.44 107 PHE A O 1
ATOM 811 N N . ASP A 1 108 ? -13.867 9.812 -0.751 1.00 82.00 108 ASP A N 1
ATOM 812 C CA . ASP A 1 108 ? -12.483 10.237 -0.927 1.00 82.00 108 ASP A CA 1
ATOM 813 C C . ASP A 1 108 ? -11.713 9.977 0.376 1.00 82.00 108 ASP A C 1
ATOM 815 O O . ASP A 1 108 ? -12.258 10.121 1.478 1.00 82.00 108 ASP A O 1
ATOM 819 N N . LEU A 1 109 ? -10.437 9.614 0.267 1.00 82.50 109 LEU A N 1
ATOM 820 C CA . LEU A 1 109 ? -9.548 9.570 1.425 1.00 82.50 109 LEU A CA 1
ATOM 821 C C . LEU A 1 109 ? -8.988 10.970 1.712 1.00 82.50 109 LEU A C 1
ATOM 823 O O . LEU A 1 109 ? -8.413 11.612 0.835 1.00 82.50 109 LEU A O 1
ATOM 827 N N . ASP A 1 110 ? -9.151 11.428 2.950 1.00 80.81 110 ASP A N 1
ATOM 828 C CA . ASP A 1 110 ? -8.590 12.671 3.479 1.00 80.81 110 ASP A CA 1
ATOM 829 C C . ASP A 1 110 ? -7.469 12.366 4.482 1.00 80.81 110 ASP A C 1
ATOM 831 O O . ASP A 1 110 ? -7.586 11.467 5.321 1.00 80.81 110 ASP A O 1
ATOM 835 N N . PHE A 1 111 ? -6.382 13.133 4.414 1.00 81.56 111 PHE A N 1
ATOM 836 C CA . PHE A 1 111 ? -5.137 12.889 5.147 1.00 81.56 111 PHE A CA 1
ATOM 837 C C . PHE A 1 111 ? -4.805 14.101 6.019 1.00 81.56 111 PHE A C 1
ATOM 839 O O . PHE A 1 111 ? -3.951 14.918 5.678 1.00 81.56 111 PHE A O 1
ATOM 846 N N . PRO A 1 112 ? -5.494 14.257 7.162 1.00 79.38 112 PRO A N 1
ATOM 847 C CA . PRO A 1 112 ? -5.397 15.460 7.985 1.00 79.38 112 PRO A CA 1
ATOM 848 C C . PRO A 1 112 ? -4.080 15.566 8.765 1.00 79.38 112 PRO A C 1
ATOM 850 O O . PRO A 1 112 ? -3.827 16.586 9.405 1.00 79.38 112 PRO A O 1
ATOM 853 N N . VAL A 1 113 ? -3.264 14.510 8.771 1.00 81.88 113 VAL A N 1
ATOM 854 C CA . VAL A 1 113 ? -1.989 14.450 9.489 1.00 81.88 113 VAL A CA 1
ATOM 855 C C . VAL A 1 113 ? -0.848 14.206 8.515 1.00 81.88 113 VAL A C 1
ATOM 857 O O . VAL A 1 113 ? -1.019 13.564 7.480 1.00 81.88 113 VAL A O 1
ATOM 860 N N . LYS A 1 114 ? 0.337 14.715 8.865 1.00 84.88 114 LYS A N 1
ATOM 861 C CA . LYS A 1 114 ? 1.545 14.493 8.072 1.00 84.88 114 LYS A CA 1
ATOM 862 C C . LYS A 1 114 ? 1.825 12.983 7.977 1.00 84.88 114 LYS A C 1
ATOM 864 O O . LYS A 1 114 ? 1.820 12.317 9.015 1.00 84.88 114 LYS A O 1
ATOM 869 N N . PRO A 1 115 ? 2.115 12.453 6.780 1.00 84.38 115 PRO A N 1
ATOM 870 C CA . PRO A 1 115 ? 2.463 11.050 6.620 1.00 84.38 115 PRO A CA 1
ATOM 871 C C . PRO A 1 115 ? 3.786 10.706 7.321 1.00 84.38 115 PRO A C 1
ATOM 873 O O . PRO A 1 115 ? 4.689 11.541 7.418 1.00 84.38 115 PRO A O 1
ATOM 876 N N . LEU A 1 116 ? 3.905 9.451 7.761 1.00 86.25 116 LEU A N 1
ATOM 877 C CA . LEU A 1 116 ? 5.148 8.863 8.272 1.00 86.25 116 LEU A CA 1
ATOM 878 C C . LEU A 1 116 ? 6.208 8.758 7.168 1.00 86.25 116 LEU A C 1
ATOM 880 O O . LEU A 1 116 ? 7.392 8.931 7.424 1.00 86.25 116 LEU A O 1
ATOM 884 N N . SER A 1 117 ? 5.787 8.520 5.922 1.00 84.50 117 SER A N 1
ATOM 885 C CA . SER A 1 117 ? 6.666 8.552 4.752 1.00 84.50 117 SER A CA 1
ATOM 886 C C . SER A 1 117 ? 5.975 9.288 3.601 1.00 84.50 117 SER A C 1
ATOM 888 O O . SER A 1 117 ? 4.854 8.906 3.256 1.00 84.50 117 SER A O 1
ATOM 890 N N . PRO A 1 118 ? 6.591 10.337 3.017 1.00 81.81 118 PRO A N 1
ATOM 891 C CA . PRO A 1 118 ? 5.976 11.120 1.945 1.00 81.81 118 PRO A CA 1
ATOM 892 C C . PRO A 1 118 ? 5.802 10.292 0.669 1.00 81.81 118 PRO A C 1
ATOM 894 O O . PRO A 1 118 ? 6.454 9.264 0.501 1.00 81.81 118 PRO A O 1
ATOM 897 N N . TYR A 1 119 ? 4.957 10.763 -0.256 1.00 78.75 119 TYR A N 1
ATOM 898 C CA . TYR A 1 119 ? 4.761 10.074 -1.529 1.00 78.75 119 TYR A CA 1
ATOM 899 C C . TYR A 1 119 ? 5.973 10.182 -2.463 1.00 78.75 119 TYR A C 1
ATOM 901 O O . TYR A 1 119 ? 6.458 11.271 -2.775 1.00 78.75 119 TYR A O 1
ATOM 909 N N . PHE A 1 120 ? 6.406 9.034 -2.976 1.00 78.75 120 PHE A N 1
ATOM 910 C CA . PHE A 1 120 ? 7.384 8.896 -4.043 1.00 78.75 120 PHE A CA 1
ATOM 911 C C . PHE A 1 120 ? 6.729 8.224 -5.255 1.00 78.75 120 PHE A C 1
ATOM 913 O O . PHE A 1 120 ? 6.233 7.103 -5.123 1.00 78.75 120 PHE A O 1
ATOM 920 N N . PRO A 1 121 ? 6.752 8.853 -6.442 1.00 75.75 121 PRO A N 1
ATOM 921 C CA . PRO A 1 121 ? 6.123 8.279 -7.623 1.00 75.75 121 PRO A CA 1
ATOM 922 C C . PRO A 1 121 ? 6.818 6.988 -8.087 1.00 75.75 121 PRO A C 1
ATOM 924 O O . PRO A 1 121 ? 8.010 6.803 -7.806 1.00 75.75 121 PRO A O 1
ATOM 927 N N . PRO A 1 122 ? 6.104 6.119 -8.834 1.00 79.81 122 PRO A N 1
ATOM 928 C CA . PRO A 1 122 ? 6.708 4.996 -9.533 1.00 79.81 122 PRO A CA 1
ATOM 929 C C . PRO A 1 122 ? 7.918 5.437 -10.352 1.00 79.81 122 PRO A C 1
ATOM 931 O O . PRO A 1 122 ? 7.863 6.398 -11.119 1.00 79.81 122 PRO A O 1
ATOM 934 N N . ALA A 1 123 ? 9.028 4.744 -10.141 1.00 81.44 123 ALA A N 1
ATOM 935 C CA . ALA A 1 123 ? 10.293 4.995 -10.814 1.00 81.44 123 ALA A CA 1
ATOM 936 C C . ALA A 1 123 ? 11.071 3.674 -10.917 1.00 81.44 123 ALA A C 1
ATOM 938 O O . ALA A 1 123 ? 12.147 3.556 -10.322 1.00 81.44 123 ALA A O 1
ATOM 939 N N . PRO A 1 124 ? 10.502 2.653 -11.589 1.00 82.50 124 PRO A N 1
ATOM 940 C CA . PRO A 1 124 ? 11.190 1.385 -11.773 1.00 82.50 124 PRO A CA 1
ATOM 941 C C . PRO A 1 124 ? 12.532 1.623 -12.486 1.00 82.50 124 PRO A C 1
ATOM 943 O O . PRO A 1 124 ? 12.599 2.439 -13.417 1.00 82.50 124 PRO A O 1
ATOM 946 N N . PRO A 1 125 ? 13.619 0.951 -12.068 1.00 83.00 125 PRO A N 1
ATOM 947 C CA . PRO A 1 125 ? 14.881 1.038 -12.778 1.00 83.00 125 PRO A CA 1
ATOM 948 C C . PRO A 1 125 ? 14.731 0.547 -14.220 1.00 83.00 125 PRO A C 1
ATOM 950 O O . PRO A 1 125 ? 13.945 -0.356 -14.520 1.00 83.00 125 PRO A O 1
ATOM 953 N N . GLU A 1 126 ? 15.501 1.152 -15.112 1.00 83.00 126 GLU A N 1
ATOM 954 C CA . GLU A 1 126 ? 15.474 0.848 -16.539 1.00 83.00 126 GLU A CA 1
ATOM 955 C C . GLU A 1 126 ? 15.715 -0.641 -16.816 1.00 83.00 126 GLU A C 1
ATOM 957 O O . GLU A 1 126 ? 16.598 -1.259 -16.218 1.00 83.00 126 GLU A O 1
ATOM 962 N N . ALA A 1 127 ? 14.930 -1.207 -17.737 1.00 82.12 127 ALA A N 1
ATOM 963 C CA . ALA A 1 127 ? 15.056 -2.585 -18.210 1.00 82.12 127 ALA A CA 1
ATOM 964 C C . ALA A 1 127 ? 15.006 -3.659 -17.099 1.00 82.12 127 ALA A C 1
ATOM 966 O O . ALA A 1 127 ? 15.556 -4.749 -17.255 1.00 82.12 127 ALA A O 1
ATOM 967 N N . THR A 1 128 ? 14.322 -3.380 -15.983 1.00 80.56 128 THR A N 1
ATOM 968 C CA . THR A 1 128 ? 14.094 -4.363 -14.903 1.00 80.56 128 THR A CA 1
ATOM 969 C C . THR A 1 128 ? 12.733 -5.064 -14.977 1.00 80.56 128 THR A C 1
ATOM 971 O O . THR A 1 128 ? 12.422 -5.892 -14.122 1.00 80.56 128 THR A O 1
ATOM 974 N N . GLY A 1 129 ? 11.961 -4.789 -16.034 1.00 83.62 129 GLY A N 1
ATOM 975 C CA . GLY A 1 129 ? 10.625 -5.336 -16.267 1.00 83.62 129 GLY A CA 1
ATOM 976 C C . GLY A 1 129 ? 9.539 -4.639 -15.446 1.00 83.62 129 GLY A C 1
ATOM 977 O O . GLY A 1 129 ? 9.734 -3.534 -14.935 1.00 83.62 129 GLY A O 1
ATOM 978 N N . PHE A 1 130 ? 8.386 -5.297 -15.325 1.00 84.56 130 PHE A N 1
ATOM 979 C CA . PHE A 1 130 ? 7.251 -4.792 -14.558 1.00 84.56 130 PHE A CA 1
ATOM 980 C C . PHE A 1 130 ? 7.486 -4.878 -13.052 1.00 84.56 130 PHE A C 1
ATOM 982 O O . PHE A 1 130 ? 7.732 -5.946 -12.496 1.00 84.56 130 PHE A O 1
ATOM 989 N N . HIS A 1 131 ? 7.321 -3.736 -12.397 1.00 83.56 131 HIS A N 1
ATOM 990 C CA . HIS A 1 131 ? 7.304 -3.574 -10.950 1.00 83.56 131 HIS A CA 1
ATOM 991 C C . HIS A 1 131 ? 5.858 -3.443 -10.494 1.00 83.56 131 HIS A C 1
ATOM 993 O O . HIS A 1 131 ? 5.074 -2.705 -11.102 1.00 83.56 131 HIS A O 1
ATOM 999 N N . ARG A 1 132 ? 5.492 -4.158 -9.429 1.00 88.56 132 ARG A N 1
ATOM 1000 C CA . ARG A 1 132 ? 4.141 -4.110 -8.859 1.00 88.56 132 ARG A CA 1
ATOM 1001 C C . ARG A 1 132 ? 4.062 -2.972 -7.851 1.00 88.56 132 ARG A C 1
ATOM 1003 O O . ARG A 1 132 ? 4.847 -2.916 -6.918 1.00 88.56 132 ARG A O 1
ATOM 1010 N N . TYR A 1 133 ? 3.079 -2.098 -8.005 1.00 86.12 133 TYR A N 1
ATOM 1011 C CA . TYR A 1 133 ? 2.761 -1.048 -7.049 1.00 86.12 133 TYR A CA 1
ATOM 1012 C C . TYR A 1 133 ? 1.424 -1.379 -6.407 1.00 86.12 133 TYR A C 1
ATOM 1014 O O . TYR A 1 133 ? 0.382 -1.283 -7.047 1.00 86.12 133 TYR A O 1
ATOM 1022 N N . THR A 1 134 ? 1.471 -1.851 -5.163 1.00 89.12 134 THR A N 1
ATOM 1023 C CA . THR A 1 134 ? 0.280 -2.247 -4.397 1.00 89.12 134 THR A CA 1
ATOM 1024 C C . THR A 1 134 ? -0.213 -1.085 -3.547 1.00 89.12 134 THR A C 1
ATOM 1026 O O . THR A 1 134 ? 0.553 -0.236 -3.128 1.00 89.12 134 THR A O 1
ATOM 1029 N N . PHE A 1 135 ? -1.501 -1.013 -3.286 1.00 88.25 135 PHE A N 1
ATOM 1030 C CA . PHE A 1 135 ? -2.119 0.026 -2.486 1.00 88.25 135 PHE A CA 1
ATOM 1031 C C . PHE A 1 135 ? -3.047 -0.670 -1.510 1.00 88.25 135 PHE A C 1
ATOM 1033 O O . PHE A 1 135 ? -3.845 -1.506 -1.928 1.00 88.25 135 PHE A O 1
ATOM 1040 N N . LEU A 1 136 ? -2.918 -0.366 -0.218 1.00 90.94 136 LEU A N 1
ATOM 1041 C CA . LEU A 1 136 ? -3.622 -1.065 0.855 1.00 90.94 136 LEU A CA 1
ATOM 1042 C C . LEU A 1 136 ? -4.206 -0.059 1.840 1.00 90.94 136 LEU A C 1
ATOM 1044 O O . LEU A 1 136 ? -3.519 0.873 2.255 1.00 90.94 136 LEU A O 1
ATOM 1048 N N . LEU A 1 137 ? -5.454 -0.292 2.235 1.00 87.94 137 LEU A N 1
ATOM 1049 C CA . LEU A 1 137 ? -6.135 0.433 3.297 1.00 87.94 137 LEU A CA 1
ATOM 1050 C C . LEU A 1 137 ? -6.415 -0.531 4.447 1.00 87.94 137 LEU A C 1
ATOM 1052 O O . LEU A 1 137 ? -7.078 -1.549 4.256 1.00 87.94 137 LEU A O 1
ATOM 1056 N N . TYR A 1 138 ? -5.933 -0.191 5.636 1.00 87.62 138 TYR A N 1
ATOM 1057 C CA . TYR A 1 138 ? -6.122 -0.977 6.851 1.00 87.62 138 TYR A CA 1
ATOM 1058 C C . TYR A 1 138 ? -7.256 -0.408 7.696 1.00 87.62 138 TYR A C 1
ATOM 1060 O O . TYR A 1 138 ? -7.469 0.805 7.732 1.00 87.62 138 TYR A O 1
ATOM 1068 N N . TYR A 1 139 ? -7.986 -1.288 8.380 1.00 80.56 139 TYR A N 1
ATOM 1069 C CA . TYR A 1 139 ? -8.974 -0.863 9.363 1.00 80.56 139 TYR A CA 1
ATOM 1070 C C . TYR A 1 139 ? -8.306 -0.504 10.689 1.00 80.56 139 TYR A C 1
ATOM 1072 O O . TYR A 1 139 ? -7.385 -1.184 11.141 1.00 80.56 139 TYR A O 1
ATOM 1080 N N . GLY A 1 140 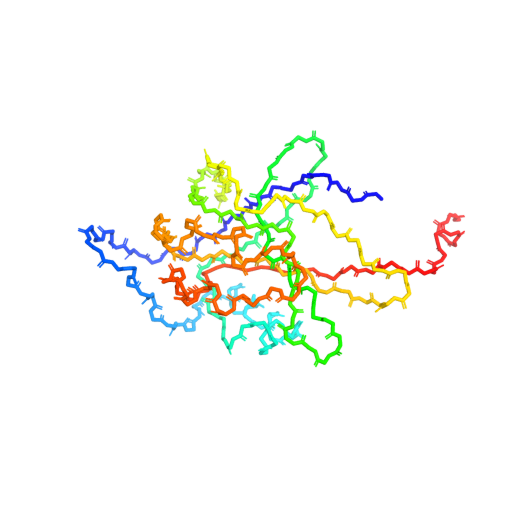? -8.831 0.533 11.338 1.00 75.94 140 GLY A N 1
ATOM 1081 C CA . GLY A 1 140 ? -8.312 1.037 12.602 1.00 75.94 140 GLY A CA 1
ATOM 1082 C C . GLY A 1 140 ? -7.250 2.119 12.423 1.00 75.94 140 GLY A C 1
ATOM 1083 O O . GLY A 1 140 ? -6.994 2.612 11.326 1.00 75.94 140 GLY A O 1
ATOM 1084 N N . GLN A 1 141 ? -6.678 2.535 13.546 1.00 78.44 141 GLN A N 1
ATOM 1085 C CA . GLN A 1 141 ? -5.602 3.514 13.605 1.00 78.44 141 GLN A CA 1
ATOM 1086 C C . GLN A 1 141 ? -4.520 2.970 14.533 1.00 78.44 141 GLN A C 1
ATOM 1088 O O . GLN A 1 141 ? -4.865 2.486 15.617 1.00 78.44 141 GLN A O 1
ATOM 1093 N N . PRO A 1 142 ? -3.240 3.039 14.139 1.00 82.19 142 PRO A N 1
ATOM 1094 C CA . PRO A 1 142 ? -2.166 2.655 15.036 1.00 82.19 142 PRO A CA 1
ATOM 1095 C C . PRO A 1 142 ? -2.113 3.607 16.232 1.00 82.19 142 PRO A C 1
ATOM 1097 O O . PRO A 1 142 ? -2.448 4.791 16.113 1.00 82.19 142 PRO A O 1
ATOM 1100 N N . SER A 1 143 ? -1.682 3.108 17.391 1.00 80.50 143 SER A N 1
ATOM 1101 C CA . SER A 1 143 ? -1.482 3.982 18.549 1.00 80.50 143 SER A CA 1
ATOM 1102 C C . SER A 1 143 ? -0.295 4.925 18.294 1.00 80.50 143 SER A C 1
ATOM 1104 O O . SER A 1 143 ? 0.655 4.517 17.615 1.00 80.50 143 SER A O 1
ATOM 1106 N N . PRO A 1 144 ? -0.291 6.158 18.834 1.00 81.88 144 PRO A N 1
ATOM 1107 C CA . PRO A 1 144 ? 0.842 7.071 18.687 1.00 81.88 144 PRO A CA 1
ATOM 1108 C C . PRO A 1 144 ? 2.177 6.443 19.105 1.00 81.88 144 PRO A C 1
ATOM 1110 O O . PRO A 1 144 ? 3.185 6.638 18.433 1.00 81.88 144 PRO A O 1
ATOM 1113 N N . GLU A 1 145 ? 2.175 5.632 20.163 1.00 85.44 145 GLU A N 1
ATOM 1114 C CA . GLU A 1 145 ? 3.358 4.943 20.686 1.00 85.44 145 GLU A CA 1
ATOM 1115 C C . GLU A 1 145 ? 3.902 3.910 19.689 1.00 85.44 145 GLU A C 1
ATOM 1117 O O . GLU A 1 145 ? 5.114 3.791 19.523 1.00 85.44 145 GLU A O 1
ATOM 1122 N N . SER A 1 146 ? 3.018 3.193 18.983 1.00 84.19 146 SER A N 1
ATOM 1123 C CA . SER A 1 146 ? 3.421 2.168 18.009 1.00 84.19 146 SER A CA 1
ATOM 1124 C C . SER A 1 146 ? 4.163 2.741 16.793 1.00 84.19 146 SER A C 1
ATOM 1126 O O . SER A 1 146 ? 4.998 2.056 16.198 1.00 84.19 146 SER A O 1
ATOM 1128 N N . ILE A 1 147 ? 3.916 4.015 16.461 1.00 85.69 147 ILE A N 1
ATOM 1129 C CA . ILE A 1 147 ? 4.495 4.706 15.295 1.00 85.69 147 ILE A CA 1
ATOM 1130 C C . ILE A 1 147 ? 5.508 5.799 15.657 1.00 85.69 147 ILE A C 1
ATOM 1132 O O . ILE A 1 147 ? 6.122 6.369 14.758 1.00 85.69 147 ILE A O 1
ATOM 1136 N N . GLN A 1 148 ? 5.716 6.094 16.944 1.00 87.25 148 GLN A N 1
ATOM 1137 C CA . GLN A 1 148 ? 6.569 7.202 17.398 1.00 87.25 148 GLN A CA 1
ATOM 1138 C C . GLN A 1 148 ? 8.021 7.091 16.901 1.00 87.25 148 GLN A C 1
ATOM 1140 O O . GLN A 1 148 ? 8.654 8.097 16.598 1.00 87.25 148 GLN A O 1
ATOM 1145 N N . ASP A 1 149 ? 8.534 5.866 16.796 1.00 88.38 149 ASP A N 1
ATOM 1146 C CA . ASP A 1 149 ? 9.912 5.559 16.397 1.00 88.38 149 ASP A CA 1
ATOM 1147 C C . ASP A 1 149 ? 10.052 5.181 14.910 1.00 88.38 149 ASP A C 1
ATOM 1149 O O . ASP A 1 149 ? 11.040 4.548 14.527 1.00 88.38 149 ASP A O 1
ATOM 1153 N N . PHE A 1 150 ? 9.073 5.524 14.063 1.00 88.50 150 PHE A N 1
ATOM 1154 C CA . PHE A 1 150 ? 9.029 5.075 12.666 1.00 88.50 150 PHE A CA 1
ATOM 1155 C C . PHE A 1 150 ? 10.336 5.351 11.907 1.00 88.50 150 PHE A C 1
ATOM 1157 O O . PHE A 1 150 ? 10.942 4.413 11.397 1.00 88.50 150 PHE A O 1
ATOM 1164 N N . ASP A 1 151 ? 10.833 6.591 11.915 1.00 89.44 151 ASP A N 1
ATOM 1165 C CA . ASP A 1 151 ? 12.057 6.973 11.188 1.00 89.44 151 ASP A CA 1
ATOM 1166 C C . ASP A 1 151 ? 13.307 6.240 11.698 1.00 89.44 151 ASP A C 1
ATOM 1168 O O . ASP A 1 151 ? 14.236 5.952 10.943 1.00 89.44 151 ASP A O 1
ATOM 1172 N N . ARG A 1 152 ? 13.336 5.908 12.994 1.00 90.19 152 ARG A N 1
ATOM 1173 C CA . ARG A 1 152 ? 14.444 5.177 13.620 1.00 90.19 152 ARG A CA 1
ATOM 1174 C C . ARG A 1 152 ? 14.416 3.692 13.260 1.00 90.19 152 ARG A C 1
ATOM 1176 O O . ARG A 1 152 ? 15.476 3.100 13.068 1.00 90.19 152 ARG A O 1
ATOM 1183 N N . LYS A 1 153 ? 13.226 3.086 13.202 1.00 87.44 153 LYS A N 1
ATOM 1184 C CA . LYS A 1 153 ? 13.028 1.672 12.837 1.00 87.44 153 LYS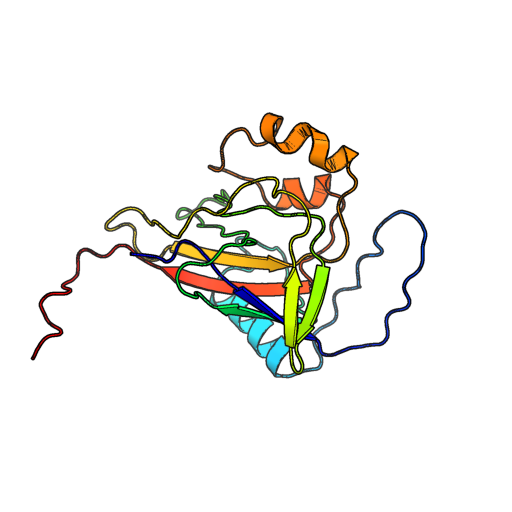 A CA 1
ATOM 1185 C C . LYS A 1 153 ? 13.150 1.435 11.332 1.00 87.44 153 LYS A C 1
ATOM 1187 O O . LYS A 1 153 ? 13.690 0.412 10.921 1.00 87.44 153 LYS A O 1
ATOM 1192 N N . TYR A 1 154 ? 12.696 2.393 10.531 1.00 86.81 154 TYR A N 1
ATOM 1193 C CA . TYR A 1 154 ? 12.664 2.335 9.072 1.00 86.81 154 TYR A CA 1
ATOM 1194 C C . TYR A 1 154 ? 13.464 3.505 8.469 1.00 86.81 154 TYR A C 1
ATOM 1196 O O . TYR A 1 154 ? 12.907 4.338 7.755 1.00 86.81 154 TYR A O 1
ATOM 1204 N N . PRO A 1 155 ? 14.790 3.577 8.714 1.00 86.44 155 PRO A N 1
ATOM 1205 C CA . PRO A 1 155 ? 15.629 4.695 8.261 1.00 86.44 155 PRO A CA 1
ATOM 1206 C C . PRO A 1 155 ? 15.799 4.745 6.737 1.00 86.44 155 PRO A C 1
ATOM 1208 O O . PRO A 1 155 ? 16.314 5.713 6.181 1.00 86.44 155 PRO A O 1
ATOM 1211 N N . SER A 1 156 ? 15.402 3.677 6.051 1.00 86.00 156 SER A N 1
ATOM 1212 C CA . SER A 1 156 ? 15.411 3.549 4.606 1.00 86.00 156 SER A CA 1
ATOM 1213 C C . SER A 1 156 ? 14.069 2.996 4.167 1.00 86.00 156 SER A C 1
ATOM 1215 O O . SER A 1 156 ? 13.547 2.064 4.778 1.00 86.00 156 SER A O 1
ATOM 1217 N N . ARG A 1 157 ? 13.545 3.518 3.055 1.00 81.12 157 ARG A N 1
ATOM 1218 C CA . ARG A 1 157 ? 12.390 2.903 2.400 1.00 81.12 157 ARG A CA 1
ATOM 1219 C C . ARG A 1 157 ? 12.742 1.535 1.816 1.00 81.12 157 ARG A C 1
ATOM 1221 O O . ARG A 1 157 ? 11.877 0.692 1.682 1.00 81.12 157 ARG A O 1
ATOM 1228 N N . TYR A 1 158 ? 13.998 1.285 1.459 1.00 82.75 158 TYR A N 1
ATOM 1229 C CA . TYR A 1 158 ? 14.380 -0.011 0.908 1.00 82.75 158 TYR A CA 1
ATOM 1230 C C . TYR A 1 158 ? 14.302 -1.098 1.974 1.00 82.75 158 TYR A C 1
ATOM 1232 O O . TYR A 1 158 ? 14.791 -0.909 3.086 1.00 82.75 158 TYR A O 1
ATOM 1240 N N . ASN A 1 159 ? 13.797 -2.267 1.585 1.00 80.25 159 ASN A N 1
ATOM 1241 C CA . ASN A 1 159 ? 13.658 -3.433 2.454 1.00 80.25 159 ASN A CA 1
ATOM 1242 C C . ASN A 1 159 ? 12.695 -3.237 3.625 1.00 80.25 159 ASN A C 1
ATOM 1244 O O . ASN A 1 159 ? 12.893 -3.819 4.690 1.00 80.25 159 ASN A O 1
ATOM 1248 N N . PHE A 1 160 ? 11.655 -2.441 3.416 1.00 84.88 160 PHE A N 1
ATOM 1249 C CA . PHE A 1 160 ? 10.566 -2.315 4.364 1.00 84.88 160 PHE A CA 1
ATOM 1250 C C . PHE A 1 160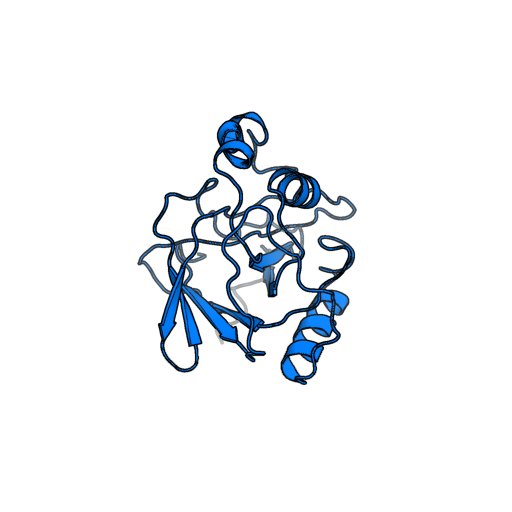 ? 9.837 -3.651 4.518 1.00 84.88 160 PHE A C 1
ATOM 1252 O O . PHE A 1 160 ? 9.449 -4.282 3.524 1.00 84.88 160 PHE A O 1
ATOM 1259 N N . ASP A 1 161 ? 9.649 -4.060 5.769 1.00 84.62 161 ASP A N 1
ATOM 1260 C CA . ASP A 1 161 ? 8.850 -5.220 6.137 1.00 84.62 161 ASP A CA 1
ATOM 1261 C C . ASP A 1 161 ? 7.444 -4.751 6.522 1.00 84.62 161 ASP A C 1
ATOM 1263 O O . ASP A 1 161 ? 7.188 -4.292 7.638 1.00 84.62 161 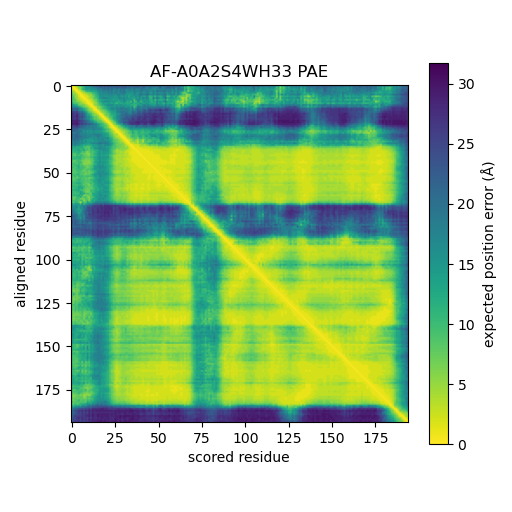ASP A O 1
ATOM 1267 N N . LEU A 1 162 ? 6.523 -4.851 5.561 1.00 85.69 162 LEU A N 1
ATOM 1268 C CA . LEU A 1 162 ? 5.133 -4.461 5.767 1.00 85.69 162 LEU A CA 1
ATOM 1269 C C . LEU A 1 162 ? 4.461 -5.300 6.860 1.00 85.69 162 LEU A C 1
ATOM 1271 O O . LEU A 1 162 ? 3.670 -4.763 7.630 1.00 85.69 162 LEU A O 1
ATOM 1275 N N . ARG A 1 163 ? 4.759 -6.602 6.934 1.00 84.69 163 ARG A N 1
ATOM 1276 C CA . ARG A 1 163 ? 4.102 -7.505 7.888 1.00 84.69 163 ARG A CA 1
ATOM 1277 C C . ARG A 1 163 ? 4.538 -7.181 9.309 1.00 84.69 163 ARG A C 1
ATOM 1279 O O . ARG A 1 163 ? 3.694 -7.115 10.200 1.00 84.69 163 ARG A O 1
ATOM 1286 N N . GLN A 1 164 ? 5.829 -6.911 9.501 1.00 86.38 164 GLN A N 1
ATOM 1287 C CA . GLN A 1 164 ? 6.351 -6.434 10.776 1.00 86.38 164 GLN A CA 1
ATOM 1288 C C . GLN A 1 164 ? 5.717 -5.095 11.163 1.00 86.38 164 GLN A C 1
ATOM 1290 O O . GLN A 1 164 ? 5.249 -4.960 12.291 1.00 86.38 164 GLN A O 1
ATOM 1295 N N . PHE A 1 165 ? 5.644 -4.132 10.239 1.00 87.38 165 PHE A N 1
ATOM 1296 C CA . PHE A 1 165 ? 5.018 -2.840 10.521 1.00 87.38 165 PHE A CA 1
ATOM 1297 C C . PHE A 1 165 ? 3.554 -2.989 10.952 1.00 87.38 165 PHE A C 1
ATOM 1299 O O . PHE A 1 165 ? 3.175 -2.442 11.982 1.00 87.38 165 PHE A O 1
ATOM 1306 N N . VAL A 1 166 ? 2.745 -3.750 10.208 1.00 86.62 166 VAL A N 1
ATOM 1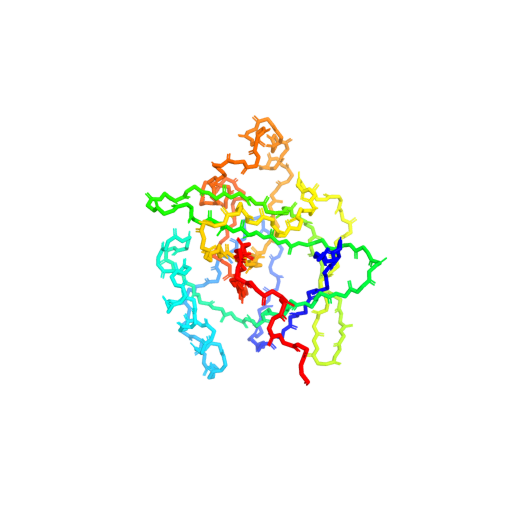307 C CA . VAL A 1 166 ? 1.324 -3.994 10.520 1.00 86.62 166 VAL A CA 1
ATOM 1308 C C . VAL A 1 166 ? 1.167 -4.640 11.899 1.00 86.62 166 VAL A C 1
ATOM 1310 O O . VAL A 1 166 ? 0.342 -4.188 12.692 1.00 86.62 166 VAL A O 1
ATOM 1313 N N . ALA A 1 167 ? 2.001 -5.636 12.218 1.00 86.75 167 ALA A N 1
ATOM 1314 C CA . ALA A 1 167 ? 1.982 -6.310 13.512 1.00 86.75 167 ALA A CA 1
ATOM 1315 C C . ALA A 1 167 ? 2.372 -5.376 14.673 1.00 86.75 167 ALA A C 1
ATOM 1317 O O . ALA A 1 167 ? 1.686 -5.340 15.692 1.00 86.75 167 ALA A O 1
ATOM 1318 N N . GLU A 1 168 ? 3.442 -4.589 14.523 1.00 86.06 168 GLU A N 1
ATOM 1319 C CA . GLU A 1 168 ? 3.884 -3.618 15.536 1.00 86.06 168 GLU A CA 1
ATOM 1320 C C . GLU A 1 168 ? 2.879 -2.477 15.735 1.00 86.06 168 GLU A C 1
ATOM 1322 O O . GLU A 1 168 ? 2.695 -1.998 16.853 1.00 86.06 168 GLU A O 1
ATOM 1327 N N . ALA A 1 169 ? 2.221 -2.064 14.652 1.00 85.06 169 ALA A N 1
ATOM 1328 C CA . ALA A 1 169 ? 1.173 -1.053 14.632 1.00 85.06 169 ALA A CA 1
ATOM 1329 C C . ALA A 1 169 ? -0.155 -1.547 15.242 1.00 85.06 169 ALA A C 1
ATOM 1331 O O . ALA A 1 169 ? -1.070 -0.747 15.445 1.00 85.06 169 ALA A O 1
ATOM 1332 N N . GLY A 1 170 ? -0.274 -2.852 15.522 1.00 83.81 170 GLY A N 1
ATOM 1333 C CA . GLY A 1 170 ? -1.503 -3.472 16.018 1.00 83.81 170 GLY A CA 1
ATOM 1334 C C . GLY A 1 170 ? -2.651 -3.416 15.009 1.00 83.81 170 GLY A C 1
ATOM 1335 O O . GLY A 1 170 ? -3.813 -3.342 15.406 1.00 83.81 170 GLY A O 1
ATOM 1336 N N . LEU A 1 171 ? -2.328 -3.386 13.714 1.00 84.50 171 LEU A N 1
ATOM 1337 C CA . LEU A 1 171 ? -3.299 -3.347 12.629 1.00 84.50 171 LEU A CA 1
ATOM 1338 C C . LEU A 1 171 ? -3.718 -4.766 12.227 1.00 84.50 171 LEU A C 1
ATOM 1340 O O . LEU A 1 171 ? -2.968 -5.728 12.380 1.00 84.50 171 LEU A O 1
ATOM 1344 N N . CYS A 1 172 ? -4.935 -4.871 11.704 1.00 84.31 172 CYS A N 1
ATOM 1345 C CA . CYS A 1 172 ? -5.501 -6.113 11.178 1.00 84.31 172 CYS A CA 1
ATOM 1346 C C . CYS A 1 172 ? -5.161 -6.285 9.688 1.00 84.31 172 CYS A C 1
ATOM 1348 O O . CYS A 1 172 ? -4.288 -5.597 9.166 1.00 84.31 172 CYS A O 1
ATOM 1350 N N . ASP A 1 173 ? -5.880 -7.157 8.983 1.00 86.56 173 ASP A N 1
ATOM 1351 C CA . ASP A 1 173 ? -5.761 -7.287 7.530 1.00 86.56 173 ASP A CA 1
ATOM 1352 C C . ASP A 1 173 ? -6.300 -6.056 6.780 1.00 86.56 173 ASP A C 1
ATOM 1354 O O . ASP A 1 173 ? -7.172 -5.330 7.285 1.00 86.56 173 ASP A O 1
ATOM 1358 N N . PRO A 1 174 ? -5.798 -5.791 5.559 1.00 88.88 174 PRO A N 1
ATOM 1359 C CA . PRO A 1 174 ? -6.288 -4.680 4.764 1.00 88.88 174 PRO A CA 1
ATOM 1360 C C . PRO A 1 174 ? -7.735 -4.924 4.315 1.00 88.88 174 PRO A C 1
ATOM 1362 O O . PRO A 1 174 ? -8.091 -5.988 3.812 1.00 88.88 174 PRO A O 1
ATOM 1365 N N . ILE A 1 175 ? -8.565 -3.892 4.458 1.00 86.94 175 ILE A N 1
ATOM 1366 C CA . ILE A 1 175 ? -10.001 -3.906 4.144 1.00 86.94 175 ILE A CA 1
ATOM 1367 C C . ILE A 1 175 ? -10.318 -3.486 2.710 1.00 86.94 175 ILE A C 1
ATOM 1369 O O . ILE A 1 175 ? -11.408 -3.767 2.205 1.00 86.94 175 ILE A O 1
ATOM 1373 N N . ALA A 1 176 ? -9.376 -2.809 2.057 1.00 87.69 176 ALA A N 1
ATOM 1374 C CA . ALA A 1 176 ? -9.458 -2.445 0.655 1.00 87.69 176 ALA A CA 1
ATOM 1375 C C . ALA A 1 176 ? -8.061 -2.410 0.044 1.00 87.69 176 ALA A C 1
ATOM 1377 O O . ALA A 1 176 ? -7.061 -2.169 0.725 1.00 87.69 176 ALA A O 1
ATOM 1378 N N . GLY A 1 177 ? -8.005 -2.646 -1.259 1.00 89.81 177 GLY A N 1
ATOM 1379 C CA . GLY A 1 177 ? -6.754 -2.827 -1.967 1.00 89.81 177 GLY A CA 1
ATOM 1380 C C . GLY A 1 177 ? -6.919 -2.603 -3.461 1.00 89.81 177 GLY A C 1
ATOM 1381 O O . GLY A 1 177 ? -7.978 -2.880 -4.017 1.00 89.81 177 GLY A O 1
ATOM 1382 N N . THR A 1 178 ? -5.866 -2.121 -4.110 1.00 90.62 178 THR A N 1
ATOM 1383 C CA . THR A 1 178 ? -5.688 -2.222 -5.563 1.00 90.62 178 THR A CA 1
ATOM 1384 C C . THR A 1 178 ? -4.199 -2.262 -5.880 1.00 90.62 178 THR A C 1
ATOM 1386 O O . THR A 1 178 ? -3.372 -2.062 -4.993 1.00 90.62 178 THR A O 1
ATOM 1389 N N . PHE A 1 179 ? -3.826 -2.581 -7.109 1.00 90.44 179 PHE A N 1
ATOM 1390 C CA . PHE A 1 179 ? -2.432 -2.570 -7.528 1.00 90.44 179 PHE A CA 1
ATOM 1391 C C . PHE A 1 179 ? -2.329 -2.252 -9.014 1.00 90.44 179 PHE A C 1
ATOM 1393 O O . PHE A 1 179 ? -3.285 -2.389 -9.773 1.00 90.44 179 PHE A O 1
ATOM 1400 N N . MET A 1 180 ? -1.141 -1.838 -9.424 1.00 88.19 180 MET A N 1
ATOM 1401 C CA . MET A 1 180 ? -0.795 -1.592 -10.816 1.00 88.19 180 MET A CA 1
ATOM 1402 C C . MET A 1 180 ? 0.598 -2.133 -11.113 1.00 88.19 180 MET A C 1
ATOM 1404 O O . MET A 1 180 ? 1.406 -2.322 -10.206 1.00 88.19 180 MET A O 1
ATOM 1408 N N . PHE A 1 181 ? 0.883 -2.357 -12.389 1.00 86.62 181 PHE A N 1
ATOM 1409 C CA . PHE A 1 181 ? 2.223 -2.677 -12.859 1.00 86.62 181 PHE A CA 1
ATOM 1410 C C . PHE A 1 181 ? 2.761 -1.512 -13.676 1.00 86.62 181 PHE A C 1
ATOM 1412 O O . PHE A 1 181 ? 2.053 -0.953 -14.512 1.00 86.62 181 PHE A O 1
ATOM 1419 N N . THR A 1 182 ? 4.017 -1.154 -13.440 1.00 83.00 182 THR A N 1
ATOM 1420 C CA . THR A 1 182 ? 4.732 -0.171 -14.258 1.00 83.00 182 THR A CA 1
ATOM 1421 C C . THR A 1 182 ? 6.101 -0.701 -14.601 1.00 83.00 182 THR A C 1
ATOM 1423 O O . THR A 1 182 ? 6.730 -1.347 -13.768 1.00 83.00 182 THR A O 1
ATOM 1426 N N . GLU A 1 183 ? 6.600 -0.354 -15.772 1.00 83.56 183 GLU A N 1
ATOM 1427 C CA . GLU A 1 183 ? 7.974 -0.629 -16.161 1.00 83.56 183 GLU A CA 1
ATOM 1428 C C . GLU A 1 183 ? 8.638 0.634 -16.695 1.00 83.56 183 GLU A C 1
ATOM 1430 O O . GLU A 1 183 ? 7.979 1.612 -17.053 1.00 83.56 183 GLU A O 1
ATOM 1435 N N . ASN A 1 184 ? 9.964 0.599 -16.730 1.00 83.38 184 ASN A N 1
ATOM 1436 C CA . ASN A 1 184 ? 10.775 1.544 -17.477 1.00 83.38 184 ASN A CA 1
ATOM 1437 C C . ASN A 1 184 ? 11.435 0.758 -18.614 1.00 83.38 184 ASN A C 1
ATOM 1439 O O . ASN A 1 184 ? 12.554 0.253 -18.467 1.00 83.38 184 ASN A O 1
ATOM 1443 N N . SER A 1 185 ? 10.674 0.543 -19.687 1.00 73.88 185 SER A N 1
ATOM 1444 C CA . SER A 1 185 ? 11.138 -0.170 -20.873 1.00 73.88 185 SER A CA 1
ATOM 1445 C C . SER A 1 185 ? 12.012 0.744 -21.736 1.00 73.88 185 SER A C 1
ATOM 1447 O O . SER A 1 185 ? 11.831 1.960 -21.780 1.00 73.88 185 SER A O 1
ATOM 1449 N N . LYS A 1 186 ? 12.982 0.145 -22.435 1.00 66.06 186 LYS A N 1
ATOM 1450 C CA . LYS A 1 186 ? 13.700 0.810 -23.534 1.00 66.06 186 LYS A CA 1
ATOM 1451 C C . LYS A 1 186 ? 12.875 0.853 -24.830 1.00 66.06 186 LYS A C 1
ATOM 1453 O O . LYS A 1 186 ? 13.302 1.493 -25.787 1.00 66.06 186 LYS A O 1
ATOM 1458 N N . ASP A 1 187 ? 11.729 0.174 -24.866 1.00 56.09 187 ASP A N 1
ATOM 1459 C CA . ASP A 1 187 ? 10.986 -0.109 -26.092 1.00 56.09 187 ASP A CA 1
ATOM 1460 C C . ASP A 1 187 ? 10.163 1.110 -26.550 1.00 56.09 187 ASP A C 1
ATOM 1462 O O . ASP A 1 187 ? 9.085 1.413 -26.046 1.00 56.09 187 ASP A O 1
ATOM 1466 N N . GLU A 1 188 ? 10.758 1.825 -27.504 1.00 53.75 188 GLU A N 1
ATOM 1467 C CA . GLU A 1 188 ? 10.157 2.561 -28.621 1.00 53.75 188 GLU A CA 1
ATOM 1468 C C . GLU A 1 188 ? 8.865 3.362 -28.371 1.00 53.75 188 GLU A C 1
ATOM 1470 O O . GLU A 1 188 ? 7.797 3.069 -28.904 1.00 53.75 188 GLU A O 1
ATOM 1475 N N . ALA A 1 189 ? 8.991 4.524 -27.728 1.00 47.84 189 ALA A N 1
ATOM 1476 C CA . ALA A 1 189 ? 8.035 5.615 -27.958 1.00 47.84 189 ALA A CA 1
ATOM 1477 C C . ALA A 1 189 ? 8.151 6.231 -29.380 1.00 47.84 189 ALA A C 1
ATOM 1479 O O . ALA A 1 189 ? 7.442 7.188 -29.687 1.00 47.84 189 ALA A O 1
ATOM 1480 N N . GLU A 1 190 ? 9.029 5.708 -30.249 1.00 45.50 190 GLU A N 1
ATOM 1481 C CA . GLU A 1 190 ? 9.220 6.178 -31.630 1.00 45.50 190 GLU A CA 1
ATOM 1482 C C . GLU A 1 190 ? 8.307 5.495 -32.669 1.00 45.50 190 GLU A C 1
ATOM 1484 O O . GLU A 1 190 ? 8.139 6.041 -33.755 1.00 45.50 190 GLU A O 1
ATOM 1489 N N . THR A 1 191 ? 7.645 4.371 -32.363 1.00 43.88 191 THR A N 1
ATOM 1490 C CA . THR A 1 191 ? 6.818 3.628 -33.345 1.00 43.88 191 THR A CA 1
ATOM 1491 C C . THR A 1 191 ? 5.299 3.840 -33.243 1.00 43.88 191 THR A C 1
ATOM 1493 O O . THR A 1 191 ? 4.547 3.209 -33.983 1.00 43.88 191 THR A O 1
ATOM 1496 N N . LEU A 1 192 ? 4.812 4.765 -32.403 1.00 43.41 192 LEU A N 1
ATOM 1497 C CA . LEU A 1 192 ? 3.369 5.062 -32.264 1.00 43.41 192 LEU A CA 1
ATOM 1498 C C . LEU A 1 192 ? 2.923 6.426 -32.818 1.00 43.41 192 LEU A C 1
ATOM 1500 O O . LEU A 1 192 ? 1.825 6.887 -32.510 1.00 43.41 192 LEU A O 1
ATOM 1504 N N . VAL A 1 193 ? 3.729 7.054 -33.677 1.00 40.88 193 VAL A N 1
ATOM 1505 C CA . VAL A 1 193 ? 3.298 8.212 -34.478 1.00 40.88 193 VAL A CA 1
ATOM 1506 C C . VAL A 1 193 ? 3.325 7.836 -35.960 1.00 40.88 193 VAL A C 1
ATOM 1508 O O . VAL A 1 193 ? 4.283 8.125 -36.674 1.00 40.88 193 VAL A O 1
ATOM 1511 N N . HIS A 1 194 ? 2.259 7.179 -36.414 1.00 39.91 194 HIS A N 1
ATOM 1512 C CA . HIS A 1 194 ? 1.862 7.156 -37.821 1.00 39.91 194 HIS A CA 1
ATOM 1513 C C . HIS A 1 194 ? 0.475 7.774 -37.962 1.00 39.91 194 HIS A C 1
ATOM 1515 O O . HIS A 1 194 ? -0.413 7.407 -37.159 1.00 39.91 194 HIS A O 1
#

Mean predicted aligned error: 10.42 Å

InterPro domains:
  IPR008914 Phosphatidylethanolamine-binding protein [PF01161] (107-142)
  IPR035810 Phosphatidylethanolamine-binding protein, eukaryotic [PTHR11362] (113-183)
  IPR036610 PEBP-like superfamily [G3DSA:3.90.280.10] (79-194)
  IPR036610 PEBP-like superfamily [SSF49777] (45-190)

Solvent-accessible surface area (backbone atoms only — not comparable to full-atom values): 11557 Å² total; per-residue (Å²): 134,76,57,89,16,42,50,45,38,35,41,73,70,82,74,96,74,82,88,73,93,64,92,72,72,79,63,77,75,89,50,84,46,88,48,68,69,37,43,51,51,38,50,46,35,45,75,71,42,43,34,61,63,76,31,88,70,68,52,31,58,30,48,45,46,81,42,82,44,84,84,70,67,55,72,73,32,46,18,39,38,60,52,92,97,40,82,39,18,38,53,23,15,38,61,55,71,70,38,82,39,88,46,87,92,33,24,35,68,39,62,87,44,85,48,84,36,68,75,51,67,90,72,55,59,74,72,68,52,75,36,42,39,32,32,66,40,60,56,76,72,60,51,70,78,56,52,69,54,45,65,78,77,50,76,46,51,68,64,33,54,63,67,59,49,35,57,62,29,62,44,53,70,45,35,22,50,44,71,49,74,47,58,29,69,84,79,59,89,76,77,80,80,127

Nearest PDB structures (foldseek):
  2iqy-assembly1_A  TM=7.303E-01  e=7.628E-02  Rattus norvegicus
  6ens-assembly1_A  TM=7.502E-01  e=1.409E-01  Mus musculus
  1bd9-assembly1_A  TM=5.290E-01  e=7.628E-02  Homo sapiens

Secondary structure (DSSP, 8-state):
---S--EEEEEE---------SSS--PPP----SSHHHHHHHHHHHHTTHHHHT-S----SEEEEEE--SS------------TT---B--S-B--S-EEEEETTEEEEE--S--SB------PPTTS-PEEEEEEEESS---HHHHTTHHHH-SSSTTB-HHHHHHHTT--SEEEEEEEEE----S-TTSS--

Foldseek 3Di:
DAAQAKWKKKAAPDDDDDDDPDDADDFDDQDADPDPVQNVQQVCCVVVPVPPLAPVGDRARMEMDMGRDHDDDDFAFQFFFADVPHSFGQGQFAAFPWDWCDDPVITIIDGPDDTPGGGDDDDAPEPSFKTKTKGFAFPDTFDCVLCVCVCVVPVGSTRDRPVVSCVSSSTYHTNYMDMDIDHNYPDDPPPPDD

Radius of gyration: 17.31 Å; Cα contacts (8 Å, |Δi|>4): 367; chains: 1; bounding box: 39×34×62 Å

Sequence (194 aa):
MFPKTVLIQLVISLPSFLITTTATPVCPSPKVPDSSILKDTMNAFAIGGVVPDLLPEFTPVAMMRVEYCCNNGIDLFLSADPQKGSFRTSPTHVATGVKLKTNDPYFDLDFPVKPLSPYFPPAPPEATGFHRYTFLLYYGQPSPESIQDFDRKYPSRYNFDLRQFVAEAGLCDPIAGTFMFTENSKDEAETLVH

pLDDT: mean 73.06, std 18.04, range [36.16, 94.12]